Protein AF-A0A2T3KM44-F1 (afdb_monomer)

Secondary structure (DSSP, 8-state):
---HHHHHHHHHHHHHHHHHHHHHHTTHHHHHHHHHTSTT-S--SHHHHHHHHHHHHTT---SSS---SHHHHHHHHHHHHHHHHHHHHHHHHHHHHHHHHHHHHHHHHHHHHHHHHHHHHHHHHHHHHHHHHHHHHHHHHHHHHHTT-EEEE-SHHHHHHHHHSTTGGG-EEEESS-HHHHHHH-HHHHHHHHHHHHHTT---EEETTS--B--

Mean predicted aligned error: 13.22 Å

pLDDT: mean 86.2, std 11.58, range [48.56, 97.81]

Solvent-accessible surface area (backbone atoms only — not comparable to full-atom values): 11755 Å² total; per-residue (Å²): 132,84,58,70,66,61,57,52,56,50,52,52,53,52,50,51,49,52,50,39,48,56,59,40,60,62,51,41,58,60,37,28,58,50,23,52,71,35,97,80,34,68,29,72,46,70,66,48,27,50,51,43,47,51,28,50,75,70,68,68,54,82,71,86,54,60,75,70,40,74,68,39,43,50,53,50,51,53,38,46,49,51,41,52,45,47,51,52,52,54,50,51,56,49,50,50,54,57,50,54,54,51,50,52,55,51,52,54,50,50,57,50,49,54,51,50,52,53,50,50,53,52,51,53,51,53,51,52,52,53,52,51,51,52,54,52,50,53,50,52,54,51,53,57,41,53,73,73,41,77,52,81,35,91,46,73,70,59,45,55,58,45,45,72,34,88,66,27,46,64,34,42,43,39,32,70,50,50,66,64,63,51,54,71,74,37,58,66,57,53,56,52,50,52,51,50,25,56,75,47,47,37,66,38,51,34,37,50,93,56,86,62,50,71,110

Structure (mmCIF, N/CA/C/O backbone):
data_AF-A0A2T3KM44-F1
#
_entry.id   AF-A0A2T3KM44-F1
#
loop_
_atom_site.group_PDB
_atom_site.id
_atom_site.type_symbol
_atom_site.label_atom_id
_atom_site.label_alt_id
_atom_site.label_comp_id
_atom_site.label_asym_id
_atom_site.label_entity_id
_atom_site.label_seq_id
_atom_site.pdbx_PDB_ins_code
_atom_site.Cartn_x
_atom_site.Cartn_y
_atom_site.Cartn_z
_atom_site.occupancy
_atom_site.B_iso_or_equiv
_atom_site.auth_seq_id
_atom_site.auth_comp_id
_atom_site.auth_asym_id
_atom_site.auth_atom_id
_atom_site.pdbx_PDB_model_num
ATOM 1 N N . MET A 1 1 ? -23.292 4.183 -8.415 1.00 59.06 1 MET A N 1
ATOM 2 C CA . MET A 1 1 ? -23.052 5.268 -9.396 1.00 59.06 1 MET A CA 1
ATOM 3 C C . MET A 1 1 ? -21.576 5.680 -9.328 1.00 59.06 1 MET A C 1
ATOM 5 O O . MET A 1 1 ? -21.164 6.309 -8.360 1.00 59.06 1 MET A O 1
ATOM 9 N N . ILE A 1 2 ? -20.729 5.238 -10.267 1.00 58.47 2 ILE A N 1
ATOM 10 C CA . ILE A 1 2 ? -19.299 5.605 -10.277 1.00 58.47 2 ILE A CA 1
ATOM 11 C C . ILE A 1 2 ? -19.207 7.085 -10.665 1.00 58.47 2 ILE A C 1
ATOM 13 O O . ILE A 1 2 ? -19.499 7.450 -11.798 1.00 58.47 2 ILE A O 1
ATOM 17 N N . SER A 1 3 ? -18.848 7.941 -9.704 1.00 75.25 3 SER A N 1
ATOM 18 C CA . SER A 1 3 ? -18.712 9.387 -9.913 1.00 75.25 3 SER A CA 1
ATOM 19 C C . SER A 1 3 ? -17.792 9.675 -11.105 1.00 75.25 3 SER A C 1
ATOM 21 O O . SER A 1 3 ? -16.638 9.238 -11.114 1.00 75.25 3 SER A O 1
ATOM 23 N N . GLY A 1 4 ? -18.277 10.435 -12.094 1.00 82.06 4 GLY A N 1
ATOM 24 C CA . GLY A 1 4 ? -17.540 10.763 -13.324 1.00 82.06 4 GLY A CA 1
ATOM 25 C C . GLY A 1 4 ? -16.165 11.406 -13.088 1.00 82.06 4 GLY A C 1
ATOM 26 O O . GLY A 1 4 ? -15.291 11.335 -13.951 1.00 82.06 4 GLY A O 1
ATOM 27 N N . LYS A 1 5 ? -15.922 11.954 -11.889 1.00 80.31 5 LYS A N 1
ATOM 28 C CA . LYS A 1 5 ? -14.610 12.448 -11.454 1.00 80.31 5 LYS A CA 1
ATOM 29 C C . LYS A 1 5 ? -13.557 11.331 -11.367 1.00 80.31 5 LYS A C 1
ATOM 31 O O . LYS A 1 5 ? -12.440 11.522 -11.836 1.00 80.31 5 LYS A O 1
ATOM 36 N N . LYS A 1 6 ? -13.918 10.136 -10.873 1.00 81.62 6 LYS A N 1
ATOM 37 C CA . LYS A 1 6 ? -12.994 8.985 -10.764 1.00 81.62 6 LYS A CA 1
ATOM 38 C C . LYS A 1 6 ? -12.503 8.508 -12.134 1.00 81.62 6 LYS A C 1
ATOM 40 O O . LYS A 1 6 ? -11.338 8.152 -12.279 1.00 81.62 6 LYS A O 1
ATOM 45 N N . ILE A 1 7 ? -13.373 8.549 -13.146 1.00 87.19 7 ILE A N 1
ATOM 46 C CA . ILE A 1 7 ? -13.037 8.141 -14.518 1.00 87.19 7 ILE A CA 1
ATOM 47 C C . ILE A 1 7 ? -12.049 9.129 -15.155 1.00 87.19 7 ILE A C 1
ATOM 49 O O . ILE A 1 7 ? -11.120 8.704 -15.842 1.00 87.19 7 ILE A O 1
ATOM 53 N N . LYS A 1 8 ? -12.207 10.439 -14.916 1.00 88.38 8 LYS A N 1
ATOM 54 C CA . LYS A 1 8 ? -11.275 11.462 -15.425 1.00 88.38 8 LYS A CA 1
ATOM 55 C C . LYS A 1 8 ? -9.883 11.321 -14.799 1.00 88.38 8 LYS A C 1
ATOM 57 O O . LYS A 1 8 ? -8.901 11.294 -15.538 1.00 88.38 8 LYS A O 1
ATOM 62 N N . ASP A 1 9 ? -9.810 11.137 -13.480 1.00 86.00 9 ASP A N 1
ATOM 63 C CA . ASP A 1 9 ? -8.545 10.923 -12.762 1.00 86.00 9 ASP A CA 1
ATOM 64 C C . ASP A 1 9 ? -7.823 9.655 -13.243 1.00 86.00 9 ASP A C 1
ATOM 66 O O . ASP A 1 9 ? -6.606 9.659 -13.430 1.00 86.00 9 ASP A O 1
ATOM 70 N N . PHE A 1 10 ? -8.569 8.570 -13.477 1.00 88.25 10 PHE A N 1
ATOM 71 C CA . PHE A 1 10 ? -8.013 7.324 -14.003 1.00 88.25 10 PHE A CA 1
ATOM 72 C C . PHE A 1 10 ? -7.452 7.502 -15.421 1.00 88.25 10 PHE A C 1
ATOM 74 O O . PHE A 1 10 ? -6.305 7.135 -15.678 1.00 88.25 10 PHE A O 1
ATOM 81 N N . LYS A 1 11 ? -8.213 8.138 -16.324 1.00 91.19 11 LYS A N 1
ATOM 82 C CA . LYS A 1 11 ? -7.760 8.435 -17.694 1.00 91.19 11 LYS A CA 1
ATOM 83 C C . LYS A 1 11 ? -6.501 9.301 -17.707 1.00 91.19 11 LYS A C 1
ATOM 85 O O . LYS A 1 11 ? -5.621 9.070 -18.528 1.00 91.19 11 LYS A O 1
ATOM 90 N N . PHE A 1 12 ? -6.399 10.280 -16.810 1.00 91.31 12 PHE A N 1
ATOM 91 C CA . PHE A 1 12 ? -5.214 11.130 -16.704 1.00 91.31 12 PHE A CA 1
ATOM 92 C C . PHE A 1 12 ? -3.966 10.336 -16.287 1.00 91.31 12 PHE A C 1
ATOM 94 O O . PHE A 1 12 ? -2.930 10.445 -16.936 1.00 91.31 12 PHE A O 1
ATOM 101 N N . ARG A 1 13 ? -4.071 9.466 -15.273 1.00 90.31 13 ARG A N 1
ATOM 102 C CA . ARG A 1 13 ? -2.955 8.602 -14.837 1.00 90.31 13 ARG A CA 1
ATOM 103 C C . ARG A 1 13 ? -2.504 7.642 -15.930 1.00 90.31 13 ARG A C 1
ATOM 105 O O . ARG A 1 13 ? -1.310 7.498 -16.161 1.00 90.31 13 ARG A O 1
ATOM 112 N N . PHE A 1 14 ? -3.460 7.028 -16.625 1.00 93.44 14 PHE A N 1
ATOM 113 C CA . PHE A 1 14 ? -3.159 6.138 -17.740 1.00 93.44 14 PHE A CA 1
ATOM 114 C C . PHE A 1 14 ? -2.423 6.873 -18.867 1.00 93.44 14 PHE A C 1
ATOM 116 O O . PHE A 1 14 ? -1.448 6.352 -19.395 1.00 93.44 14 PHE A O 1
ATOM 123 N N . LYS A 1 15 ? -2.824 8.115 -19.181 1.00 94.62 15 LYS A N 1
ATOM 124 C CA . LYS A 1 15 ? -2.110 8.958 -20.151 1.00 94.62 15 LYS A CA 1
ATOM 125 C C . LYS A 1 15 ? -0.664 9.225 -19.735 1.00 94.62 15 LYS A C 1
ATOM 127 O O . LYS A 1 15 ? 0.207 9.131 -20.587 1.00 94.62 15 LYS A O 1
ATOM 132 N N . ILE A 1 16 ? -0.401 9.516 -18.457 1.00 94.12 16 ILE A N 1
ATOM 133 C CA . ILE A 1 16 ? 0.973 9.724 -17.962 1.00 94.12 16 ILE A CA 1
ATOM 134 C C . ILE A 1 16 ? 1.813 8.464 -18.176 1.00 94.12 16 ILE A C 1
ATOM 136 O O . ILE A 1 16 ? 2.882 8.548 -18.770 1.00 94.12 16 ILE A O 1
ATOM 140 N N . ILE A 1 17 ? 1.318 7.298 -17.746 1.00 94.88 17 ILE A N 1
ATOM 141 C CA . ILE A 1 17 ? 2.032 6.025 -17.923 1.00 94.88 17 ILE A CA 1
ATOM 142 C C . ILE A 1 17 ? 2.295 5.779 -19.411 1.00 94.88 17 ILE A C 1
ATOM 144 O O . ILE A 1 17 ? 3.425 5.502 -19.796 1.00 94.88 17 ILE A O 1
ATOM 148 N N . PHE A 1 18 ? 1.278 5.940 -20.256 1.00 94.94 18 PHE A N 1
ATOM 149 C CA . PHE A 1 18 ? 1.402 5.750 -21.697 1.00 94.94 18 PHE A CA 1
ATOM 150 C C . PHE A 1 18 ? 2.459 6.672 -22.323 1.00 94.94 18 PHE A C 1
ATOM 152 O O . PHE A 1 18 ? 3.293 6.209 -23.095 1.00 94.94 18 PHE A O 1
ATOM 159 N N . VAL A 1 19 ? 2.484 7.952 -21.942 1.00 96.00 19 VAL A N 1
ATOM 160 C CA . VAL A 1 19 ? 3.504 8.910 -22.394 1.00 96.00 19 VAL A CA 1
ATOM 161 C C . VAL A 1 19 ? 4.897 8.506 -21.908 1.00 96.00 19 VAL A C 1
ATOM 163 O O . VAL A 1 19 ? 5.833 8.526 -22.699 1.00 96.00 19 VAL A O 1
ATOM 166 N N . CYS A 1 20 ? 5.046 8.072 -20.654 1.00 95.56 20 CYS A N 1
ATOM 167 C CA . CYS A 1 20 ? 6.316 7.560 -20.133 1.00 95.56 20 CYS A CA 1
ATOM 168 C C . CYS A 1 20 ? 6.824 6.347 -20.928 1.00 95.56 20 CYS A C 1
ATOM 170 O O . CYS A 1 20 ? 8.006 6.281 -21.264 1.00 95.56 20 CYS A O 1
ATOM 172 N N . TYR A 1 21 ? 5.934 5.414 -21.281 1.00 94.50 21 TYR A N 1
ATOM 173 C CA . TYR A 1 21 ? 6.281 4.288 -22.147 1.00 94.50 21 TYR A CA 1
ATOM 174 C C . TYR A 1 21 ? 6.697 4.764 -23.543 1.00 94.50 21 TYR A C 1
ATOM 176 O O . TYR A 1 21 ? 7.754 4.356 -24.014 1.00 94.50 21 TYR A O 1
ATOM 184 N N . LEU A 1 22 ? 5.954 5.675 -24.177 1.00 95.19 22 LEU A N 1
ATOM 185 C CA . LEU A 1 22 ? 6.334 6.226 -25.485 1.00 95.19 22 LEU A CA 1
ATOM 186 C C . LEU A 1 22 ? 7.701 6.921 -25.461 1.00 95.19 22 LEU A C 1
ATOM 188 O O . LEU A 1 22 ? 8.516 6.687 -26.349 1.00 95.19 22 LEU A O 1
ATOM 192 N N . ILE A 1 23 ? 7.977 7.721 -24.429 1.00 95.94 23 ILE A N 1
ATOM 193 C CA . ILE A 1 23 ? 9.283 8.366 -24.245 1.00 95.94 23 ILE A CA 1
ATOM 194 C C . ILE A 1 23 ? 10.375 7.308 -24.083 1.00 95.94 23 ILE A C 1
ATOM 196 O O . ILE A 1 23 ? 11.432 7.432 -24.690 1.00 95.94 23 ILE A O 1
ATOM 200 N N . SER A 1 24 ? 10.121 6.239 -23.323 1.00 95.31 24 SER A N 1
ATOM 201 C CA . SER A 1 24 ? 11.094 5.155 -23.172 1.00 95.31 24 SER A CA 1
ATOM 202 C C . SER A 1 24 ? 11.422 4.482 -24.511 1.00 95.31 24 SER A C 1
ATOM 204 O O . SER A 1 24 ? 12.582 4.203 -24.772 1.00 95.31 24 SER A O 1
ATOM 206 N N . PHE A 1 25 ? 10.460 4.314 -25.425 1.00 94.69 25 PHE A N 1
ATOM 207 C CA . PHE A 1 25 ? 10.738 3.753 -26.755 1.00 94.69 25 PHE A CA 1
ATOM 208 C C . PHE A 1 25 ? 11.689 4.612 -27.602 1.00 94.69 25 PHE A C 1
ATOM 210 O O . PHE A 1 25 ? 12.379 4.071 -28.464 1.00 94.69 25 PHE A O 1
ATOM 217 N N . ALA A 1 26 ? 11.809 5.916 -27.332 1.00 95.62 26 ALA A N 1
ATOM 218 C CA . ALA A 1 26 ? 12.800 6.756 -28.003 1.00 95.62 26 ALA A CA 1
ATOM 219 C C . ALA A 1 26 ? 14.250 6.347 -27.670 1.00 95.62 26 ALA A C 1
ATOM 221 O O . ALA A 1 26 ? 15.150 6.595 -28.470 1.00 95.62 26 ALA A O 1
ATOM 222 N N . PHE A 1 27 ? 14.482 5.671 -26.537 1.00 95.75 27 PHE A N 1
ATOM 223 C CA . PHE A 1 27 ? 15.806 5.194 -26.122 1.00 95.75 27 PHE A CA 1
ATOM 224 C C . PHE A 1 27 ? 16.276 3.944 -26.881 1.00 95.75 27 PHE A C 1
ATOM 226 O O . PHE A 1 27 ? 17.464 3.632 -26.841 1.00 95.75 27 PHE A O 1
ATOM 233 N N . VAL A 1 28 ? 15.400 3.269 -27.635 1.00 97.44 28 VAL A N 1
ATOM 234 C CA . VAL A 1 28 ? 15.790 2.128 -28.487 1.00 97.44 28 VAL A CA 1
ATOM 235 C C . VAL A 1 28 ? 16.848 2.544 -29.508 1.00 97.44 28 VAL A C 1
ATOM 237 O O . VAL A 1 28 ? 17.812 1.821 -29.732 1.00 97.44 28 VAL A O 1
ATOM 240 N N . ILE A 1 29 ? 16.676 3.722 -30.114 1.00 97.06 29 ILE A N 1
ATOM 241 C CA . ILE A 1 29 ? 17.550 4.228 -31.178 1.00 97.06 29 ILE A CA 1
ATOM 242 C C . ILE A 1 29 ? 18.988 4.448 -30.674 1.00 97.06 29 ILE A C 1
ATOM 244 O O . ILE A 1 29 ? 19.901 3.861 -31.254 1.00 97.06 29 ILE A O 1
ATOM 248 N N . PRO A 1 30 ? 19.246 5.235 -29.608 1.00 97.00 30 PRO A N 1
ATOM 249 C CA . PRO A 1 30 ? 20.607 5.414 -29.109 1.00 97.00 30 PRO A CA 1
ATOM 250 C C . PRO A 1 30 ? 21.212 4.114 -28.566 1.00 97.00 30 PRO A C 1
ATOM 252 O O . PRO A 1 30 ? 22.401 3.890 -28.765 1.00 97.00 30 PRO A O 1
ATOM 255 N N . VAL A 1 31 ? 20.423 3.230 -27.944 1.00 96.75 31 VAL A N 1
ATOM 256 C CA . VAL A 1 31 ? 20.915 1.914 -27.497 1.00 96.75 31 VAL A CA 1
ATOM 257 C C . VAL A 1 31 ? 21.367 1.064 -28.683 1.00 96.75 31 VAL A C 1
ATOM 259 O O . VAL A 1 31 ? 22.455 0.501 -28.636 1.00 96.75 31 VAL A O 1
ATOM 262 N N . TYR A 1 32 ? 20.594 1.033 -29.771 1.00 97.81 32 TYR A N 1
ATOM 263 C CA . TYR A 1 32 ? 20.985 0.351 -31.003 1.00 97.81 32 TYR A CA 1
ATOM 264 C C . TYR A 1 32 ? 22.320 0.875 -31.552 1.00 97.81 32 TYR A C 1
ATOM 266 O O . TYR A 1 32 ? 23.217 0.082 -31.829 1.00 97.81 32 TYR A O 1
ATOM 274 N N . TYR A 1 33 ? 22.491 2.194 -31.679 1.00 97.81 33 TYR A N 1
ATOM 275 C CA . TYR A 1 33 ? 23.734 2.769 -32.212 1.00 97.81 33 TYR A CA 1
ATOM 276 C C . TYR A 1 33 ? 24.951 2.513 -31.315 1.00 97.81 33 TYR A C 1
ATOM 278 O O . TYR A 1 33 ? 26.040 2.241 -31.820 1.00 97.81 33 TYR A O 1
ATOM 286 N N . LEU A 1 34 ? 24.777 2.584 -29.993 1.00 96.88 34 LEU A N 1
ATOM 287 C CA . LEU A 1 34 ? 25.852 2.347 -29.027 1.00 96.88 34 LEU A CA 1
ATOM 288 C C . LEU A 1 34 ? 26.288 0.880 -28.974 1.00 96.88 34 LEU A C 1
ATOM 290 O O . LEU A 1 34 ? 27.474 0.612 -28.790 1.00 96.88 34 LEU A O 1
ATOM 294 N N . GLU A 1 35 ? 25.348 -0.052 -29.123 1.00 96.94 35 GLU A N 1
ATOM 295 C CA . GLU A 1 35 ? 25.643 -1.486 -29.093 1.00 96.94 35 GLU A CA 1
ATOM 296 C C . GLU A 1 35 ? 26.154 -2.005 -30.436 1.00 96.94 35 GLU A C 1
ATOM 298 O O . GLU A 1 35 ? 27.137 -2.735 -30.451 1.00 96.94 35 GLU A O 1
ATOM 303 N N . SER A 1 36 ? 25.581 -1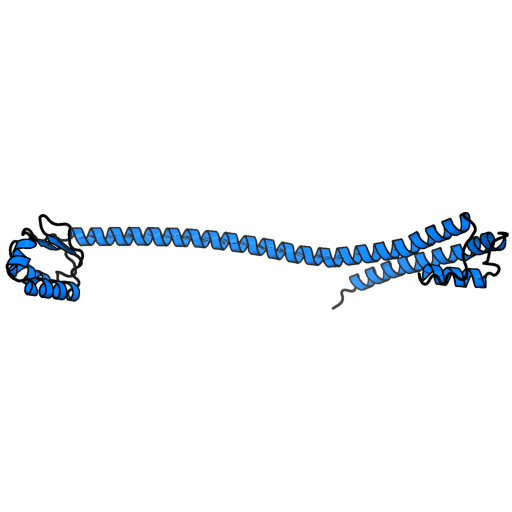.569 -31.562 1.00 95.94 36 SER A N 1
ATOM 304 C CA . SER A 1 36 ? 26.061 -1.969 -32.899 1.00 95.94 36 SER A CA 1
ATOM 305 C C . SER A 1 36 ? 27.472 -1.463 -33.215 1.00 95.94 36 SER A C 1
ATOM 307 O O . SER A 1 36 ? 28.153 -2.032 -34.064 1.00 95.94 36 SER A O 1
ATOM 309 N N . SER A 1 37 ? 27.923 -0.411 -32.525 1.00 94.50 37 SER A N 1
ATOM 310 C CA . SER A 1 37 ? 29.287 0.122 -32.641 1.00 94.50 37 SER A CA 1
ATOM 311 C C . SER A 1 37 ? 30.271 -0.505 -31.643 1.00 94.50 37 SER A C 1
ATOM 313 O O . SER A 1 37 ? 31.460 -0.192 -31.686 1.00 94.50 37 SER A O 1
ATOM 315 N N . SER A 1 38 ? 29.797 -1.344 -30.716 1.00 94.44 38 SER A N 1
ATOM 316 C CA . SER A 1 38 ? 30.633 -1.984 -29.698 1.00 94.44 38 SER A CA 1
ATOM 317 C C . SER A 1 38 ? 31.230 -3.289 -30.239 1.00 94.44 38 SER A C 1
ATOM 319 O O . SER A 1 38 ? 30.483 -4.093 -30.797 1.00 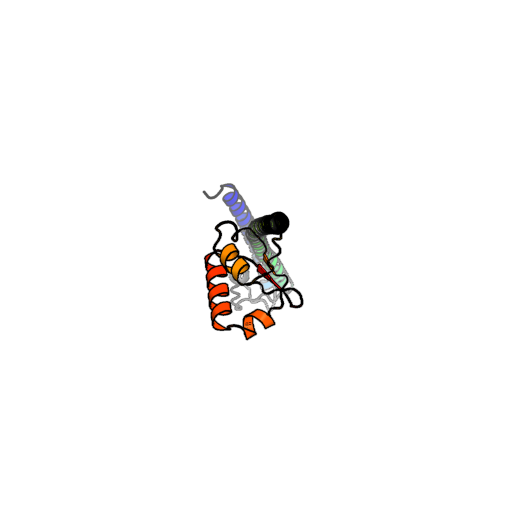94.44 38 SER A O 1
ATOM 321 N N . PRO A 1 39 ? 32.537 -3.559 -30.053 1.00 92.62 39 PRO A N 1
ATOM 322 C CA . PRO A 1 39 ? 33.160 -4.802 -30.523 1.00 92.62 39 PRO A CA 1
ATOM 323 C C . PRO A 1 39 ? 32.572 -6.055 -29.859 1.00 92.62 39 PRO A C 1
ATOM 325 O O . PRO A 1 39 ? 32.547 -7.115 -30.476 1.00 92.62 39 PRO A O 1
ATOM 328 N N . ASP A 1 40 ? 32.050 -5.911 -28.640 1.00 93.56 40 ASP A N 1
ATOM 329 C CA . ASP A 1 40 ? 31.433 -6.990 -27.865 1.00 93.56 40 ASP A CA 1
ATOM 330 C C . ASP A 1 40 ? 29.892 -6.938 -27.908 1.00 93.56 40 ASP A C 1
ATOM 332 O O . ASP A 1 40 ? 29.222 -7.585 -27.105 1.00 93.56 40 ASP A O 1
ATOM 336 N N . GLY A 1 41 ? 29.296 -6.108 -28.771 1.00 90.62 41 GLY A N 1
ATOM 337 C CA . GLY A 1 41 ? 27.849 -5.896 -28.825 1.00 90.62 41 GLY A CA 1
ATOM 338 C C . GLY A 1 41 ? 27.101 -7.050 -29.497 1.00 90.62 41 GLY A C 1
ATOM 339 O O . GLY A 1 41 ? 27.325 -7.349 -30.665 1.00 90.62 41 GLY A O 1
ATOM 340 N N . ASN A 1 42 ? 26.137 -7.650 -28.792 1.00 93.62 42 ASN A N 1
ATOM 341 C CA . ASN A 1 42 ? 25.274 -8.703 -29.357 1.00 93.62 42 ASN A CA 1
ATOM 342 C C . ASN A 1 42 ? 24.000 -8.150 -30.027 1.00 93.62 42 ASN A C 1
ATOM 344 O O . ASN A 1 42 ? 23.234 -8.901 -30.627 1.00 93.62 42 ASN A O 1
ATOM 348 N N . ILE A 1 43 ? 23.755 -6.840 -29.926 1.00 96.69 43 ILE A N 1
ATOM 349 C CA . ILE A 1 43 ? 22.617 -6.151 -30.544 1.00 96.69 43 ILE A CA 1
ATOM 350 C C . ILE A 1 43 ? 23.107 -5.517 -31.847 1.00 96.69 43 ILE A C 1
ATOM 352 O O . ILE A 1 43 ? 23.631 -4.403 -31.854 1.00 96.69 43 ILE A O 1
ATOM 356 N N . THR A 1 44 ? 22.959 -6.252 -32.950 1.00 96.00 44 THR A N 1
ATOM 357 C CA . THR A 1 44 ? 23.529 -5.863 -34.254 1.00 96.00 44 THR A CA 1
ATOM 358 C C . THR A 1 44 ? 22.503 -5.245 -35.193 1.00 96.00 44 THR A C 1
ATOM 360 O O . THR A 1 44 ? 22.851 -4.400 -36.016 1.00 96.00 44 THR A O 1
ATOM 363 N N . THR A 1 45 ? 21.227 -5.615 -35.057 1.00 97.31 45 THR A N 1
ATOM 364 C CA . THR A 1 45 ? 20.139 -5.075 -35.874 1.00 97.31 45 THR A CA 1
ATOM 365 C C . THR A 1 45 ? 19.166 -4.236 -35.049 1.00 97.31 45 THR A C 1
ATOM 367 O O . THR A 1 45 ? 19.032 -4.377 -33.832 1.00 97.31 45 THR A O 1
ATOM 370 N N . TYR A 1 46 ? 18.420 -3.361 -35.725 1.00 97.00 46 TYR A N 1
ATOM 371 C CA . TYR A 1 46 ? 17.354 -2.593 -35.076 1.00 97.00 46 TYR A CA 1
ATOM 372 C C . TYR A 1 46 ? 16.241 -3.499 -34.514 1.00 97.00 46 TYR A C 1
ATOM 374 O O . TYR A 1 46 ? 15.626 -3.180 -33.496 1.00 97.00 46 TYR A O 1
ATOM 382 N N . GLN A 1 47 ? 15.998 -4.649 -35.152 1.00 97.44 47 GLN A N 1
ATOM 383 C CA . GLN A 1 47 ? 15.028 -5.638 -34.681 1.00 97.44 47 GLN A CA 1
ATOM 384 C C . GLN A 1 47 ? 15.475 -6.274 -33.360 1.00 97.44 47 GLN A C 1
ATOM 386 O O . GLN A 1 47 ? 14.658 -6.388 -32.445 1.00 97.44 47 GLN A O 1
ATOM 391 N N . ASP A 1 48 ? 16.766 -6.585 -33.223 1.00 97.12 48 ASP A N 1
ATOM 392 C CA . ASP A 1 48 ? 17.354 -7.071 -31.969 1.00 97.12 48 ASP A CA 1
ATOM 393 C C . ASP A 1 48 ? 17.188 -6.039 -30.855 1.00 97.12 48 ASP A C 1
ATOM 395 O O . ASP A 1 48 ? 16.764 -6.373 -29.750 1.00 97.12 48 ASP A O 1
ATOM 399 N N . ALA A 1 49 ? 17.445 -4.762 -31.158 1.00 97.06 49 ALA A N 1
ATOM 400 C CA . ALA A 1 49 ? 17.300 -3.678 -30.193 1.00 97.06 49 ALA A CA 1
ATOM 401 C C . ALA A 1 49 ? 15.848 -3.525 -29.718 1.00 97.06 49 ALA A C 1
ATOM 403 O O . ALA A 1 49 ? 15.605 -3.368 -28.521 1.00 97.06 49 ALA A O 1
ATOM 404 N N . LEU A 1 50 ? 14.871 -3.618 -30.628 1.00 97.06 50 LEU A N 1
ATOM 405 C CA . LEU A 1 50 ? 13.453 -3.615 -30.269 1.00 97.06 50 LEU A CA 1
ATOM 406 C C . LEU A 1 50 ? 13.078 -4.830 -29.418 1.00 97.06 50 LEU A C 1
ATOM 408 O O . LEU A 1 50 ? 12.415 -4.664 -28.395 1.00 97.06 50 LEU A O 1
ATOM 412 N N . PHE A 1 51 ? 13.501 -6.034 -29.808 1.00 97.25 51 PHE A N 1
ATOM 413 C CA . PHE A 1 51 ? 13.219 -7.259 -29.059 1.00 97.25 51 PHE A CA 1
ATOM 414 C C . PHE A 1 51 ? 13.802 -7.193 -27.643 1.00 97.25 51 PHE A C 1
ATOM 416 O O . PHE A 1 51 ? 13.095 -7.435 -26.660 1.00 97.25 51 PHE A O 1
ATOM 423 N N . PHE A 1 52 ? 15.064 -6.778 -27.534 1.00 96.94 52 PHE A N 1
ATOM 424 C CA . PHE A 1 52 ? 15.742 -6.526 -26.269 1.00 96.94 52 PHE A CA 1
ATOM 425 C C . PHE A 1 52 ? 14.988 -5.498 -25.418 1.00 96.94 52 PHE A C 1
ATOM 427 O O . PHE A 1 52 ? 14.740 -5.727 -24.230 1.00 96.94 52 PHE A O 1
ATOM 434 N N . TRP A 1 53 ? 14.566 -4.384 -26.019 1.00 96.44 53 TRP A N 1
ATOM 435 C CA . TRP A 1 53 ? 13.854 -3.320 -25.319 1.00 96.44 53 TRP A CA 1
ATOM 436 C C . TRP A 1 53 ? 12.490 -3.773 -24.801 1.00 96.44 53 TRP A C 1
ATOM 438 O O . TRP A 1 53 ? 12.159 -3.528 -23.641 1.00 96.44 53 TRP A O 1
ATOM 448 N N . PHE A 1 54 ? 11.714 -4.488 -25.620 1.00 95.38 54 PHE A N 1
ATOM 449 C CA . PHE A 1 54 ? 10.444 -5.081 -25.203 1.00 95.38 54 PHE A CA 1
ATOM 450 C C . PHE A 1 54 ? 10.644 -6.078 -24.063 1.00 95.38 54 PHE A C 1
ATOM 452 O O . PHE A 1 54 ? 9.932 -5.994 -23.061 1.00 95.38 54 PHE A O 1
ATOM 459 N N . GLY A 1 55 ? 11.622 -6.983 -24.167 1.00 95.31 55 GLY A N 1
ATOM 460 C CA . GLY A 1 55 ? 11.948 -7.946 -23.110 1.00 95.31 55 GLY A CA 1
ATOM 461 C C . GLY A 1 55 ? 12.358 -7.269 -21.799 1.00 95.31 55 GLY A C 1
ATOM 462 O O . GLY A 1 55 ? 11.929 -7.685 -20.723 1.00 95.31 55 GLY A O 1
ATOM 463 N N . THR A 1 56 ? 13.121 -6.181 -21.888 1.00 94.81 56 THR A N 1
ATOM 464 C CA . THR A 1 56 ? 13.590 -5.412 -20.727 1.00 94.81 56 THR A CA 1
ATOM 465 C C . THR A 1 56 ? 12.459 -4.611 -20.081 1.00 94.81 56 THR A C 1
ATOM 467 O O . THR A 1 56 ? 12.215 -4.732 -18.879 1.00 94.81 56 THR A O 1
ATOM 470 N N . LEU A 1 57 ? 11.695 -3.841 -20.862 1.00 92.94 57 LEU A N 1
ATOM 471 C CA . LEU A 1 57 ? 10.578 -3.041 -20.349 1.00 92.94 57 LEU A CA 1
ATOM 472 C C . LEU A 1 57 ? 9.453 -3.899 -19.769 1.00 92.94 57 LEU A C 1
ATOM 474 O O . LEU A 1 57 ? 8.853 -3.525 -18.757 1.00 92.94 57 LEU A O 1
ATOM 478 N N . SER A 1 58 ? 9.172 -5.049 -20.382 1.00 92.94 58 SER A N 1
ATOM 479 C CA . SER A 1 58 ? 8.192 -6.020 -19.882 1.00 92.94 58 SER A CA 1
ATOM 480 C C . SER A 1 58 ? 8.681 -6.802 -18.664 1.00 92.94 58 SER A C 1
ATOM 482 O O . SER A 1 58 ? 7.902 -7.569 -18.101 1.00 92.94 58 SER A O 1
ATOM 484 N N . THR A 1 59 ? 9.926 -6.587 -18.213 1.00 94.25 59 THR A N 1
ATOM 485 C CA . THR A 1 59 ? 10.579 -7.332 -17.120 1.00 94.25 59 THR A CA 1
ATOM 486 C C . THR A 1 59 ? 10.658 -8.842 -17.356 1.00 94.25 59 THR A C 1
ATOM 488 O O . THR A 1 59 ? 10.808 -9.594 -16.401 1.00 94.25 59 THR A O 1
ATOM 491 N N . ILE A 1 60 ? 10.562 -9.293 -18.611 1.00 96.25 60 ILE A N 1
ATOM 492 C CA . ILE A 1 60 ? 10.760 -10.704 -18.956 1.00 96.25 60 ILE A CA 1
ATOM 493 C C . ILE A 1 60 ? 12.251 -11.038 -18.916 1.00 96.25 60 ILE A C 1
ATOM 495 O O . ILE A 1 60 ? 12.632 -12.045 -18.334 1.00 96.25 60 ILE A O 1
ATOM 499 N N . GLY A 1 61 ? 13.086 -10.176 -19.510 1.00 93.88 61 GLY A N 1
ATOM 500 C CA . GLY A 1 61 ? 14.543 -10.298 -19.449 1.00 93.88 61 GLY A CA 1
ATOM 501 C C . GLY A 1 61 ? 15.077 -11.632 -19.977 1.00 93.88 61 GLY A C 1
ATOM 502 O O . GLY A 1 61 ? 15.739 -12.352 -19.242 1.00 93.88 61 GLY A O 1
ATOM 503 N N . TYR A 1 62 ? 14.821 -11.954 -21.250 1.00 95.06 62 TYR A N 1
ATOM 504 C CA . TYR A 1 62 ? 15.223 -13.231 -21.864 1.00 95.06 62 TYR A CA 1
ATOM 505 C C . TYR A 1 62 ? 16.725 -13.557 -21.766 1.00 95.06 62 TYR A C 1
ATOM 507 O O . TYR A 1 62 ? 17.096 -14.724 -21.840 1.00 95.06 62 TYR A O 1
ATOM 515 N N . GLY A 1 63 ? 17.589 -12.544 -21.635 1.00 94.00 63 GLY A N 1
ATOM 516 C CA . GLY A 1 63 ? 19.035 -12.715 -21.443 1.00 94.00 63 GLY A CA 1
ATOM 517 C C . GLY A 1 63 ? 19.817 -13.154 -22.686 1.00 94.00 63 GLY A C 1
ATOM 518 O O . GLY A 1 63 ? 21.037 -13.234 -22.632 1.00 94.00 63 GLY A O 1
ATOM 519 N N . ASN A 1 64 ? 19.146 -13.405 -23.812 1.00 95.38 64 ASN A N 1
ATOM 520 C CA . ASN A 1 64 ? 19.779 -13.745 -25.090 1.00 95.38 64 ASN A CA 1
ATOM 521 C C . ASN A 1 64 ? 20.453 -12.541 -25.768 1.00 95.38 64 ASN A C 1
ATOM 523 O O . ASN A 1 64 ? 21.423 -12.707 -26.499 1.00 95.38 64 ASN A O 1
ATOM 527 N N . LEU A 1 65 ? 19.934 -11.338 -25.524 1.00 96.81 65 LEU A N 1
ATOM 528 C CA . LEU A 1 65 ? 20.527 -10.071 -25.933 1.00 96.81 65 LEU A CA 1
ATOM 529 C C . LEU A 1 65 ? 20.830 -9.259 -24.676 1.00 96.81 65 LEU A C 1
ATOM 531 O O . LEU A 1 65 ? 19.978 -9.147 -23.790 1.00 96.81 65 LEU A O 1
ATOM 535 N N . THR A 1 66 ? 22.029 -8.690 -24.604 1.00 95.81 66 THR A N 1
ATOM 536 C CA . THR A 1 66 ? 22.485 -7.879 -23.473 1.00 95.81 66 THR A CA 1
ATOM 537 C C . THR A 1 66 ? 23.197 -6.634 -23.972 1.00 95.81 66 THR A C 1
ATOM 539 O O . THR A 1 66 ? 23.855 -6.657 -25.009 1.00 95.81 66 THR A O 1
ATOM 542 N N . ALA A 1 67 ? 23.046 -5.548 -23.219 1.00 95.19 67 ALA A N 1
ATOM 543 C CA . ALA A 1 67 ? 23.758 -4.306 -23.458 1.00 95.19 67 ALA A CA 1
ATOM 544 C C . ALA A 1 67 ? 25.118 -4.354 -22.754 1.00 95.19 67 ALA A C 1
ATOM 546 O O . ALA A 1 67 ? 25.174 -4.437 -21.521 1.00 95.19 67 ALA A O 1
ATOM 547 N N . ASN A 1 68 ? 26.201 -4.314 -23.525 1.00 95.25 68 ASN A N 1
ATOM 548 C CA . ASN A 1 68 ? 27.563 -4.428 -23.004 1.00 95.25 68 ASN A CA 1
ATOM 549 C C . ASN A 1 68 ? 28.251 -3.059 -22.884 1.00 95.25 68 ASN A C 1
ATOM 551 O O . ASN A 1 68 ? 29.229 -2.920 -22.151 1.00 95.25 68 ASN A O 1
ATOM 555 N N . ASN A 1 69 ? 27.721 -2.025 -23.541 1.00 96.19 69 ASN A N 1
ATOM 556 C CA . ASN A 1 69 ? 28.243 -0.669 -23.449 1.00 96.19 69 ASN A CA 1
ATOM 557 C C . ASN A 1 69 ? 27.799 0.007 -22.126 1.00 96.19 69 ASN A C 1
ATOM 559 O O . ASN A 1 69 ? 26.607 0.060 -21.822 1.00 96.19 69 ASN A O 1
ATOM 563 N N . PRO A 1 70 ? 28.709 0.603 -21.332 1.00 96.12 70 PRO A N 1
ATOM 564 C CA . PRO A 1 70 ? 28.330 1.298 -20.097 1.00 96.12 70 PRO A CA 1
ATOM 565 C C . PRO A 1 70 ? 27.300 2.422 -20.304 1.00 96.12 70 PRO A C 1
ATOM 567 O O . PRO A 1 70 ? 26.444 2.666 -19.452 1.00 96.12 70 PRO A O 1
ATOM 570 N N . VAL A 1 71 ? 27.352 3.106 -21.452 1.00 96.88 71 VAL A N 1
ATOM 571 C CA . VAL A 1 71 ? 26.433 4.206 -21.774 1.00 96.88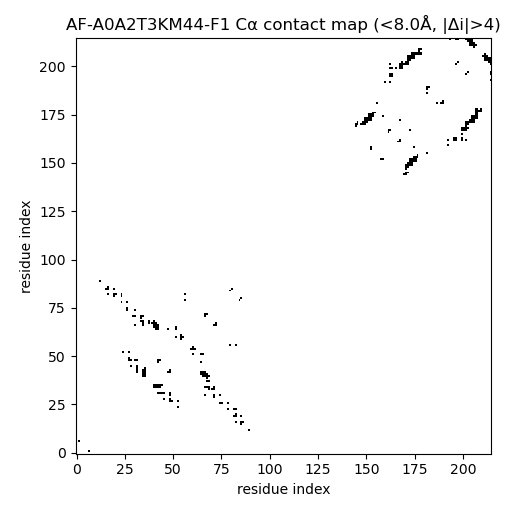 71 VAL A CA 1
ATOM 572 C C . VAL A 1 71 ? 25.034 3.673 -22.077 1.00 96.88 71 VAL A C 1
ATOM 574 O O . VAL A 1 71 ? 24.050 4.237 -21.599 1.00 96.88 71 VAL A O 1
ATOM 577 N N . SER A 1 72 ? 24.915 2.575 -22.824 1.00 96.19 72 SER A N 1
ATOM 578 C CA . SER A 1 72 ? 23.614 1.963 -23.118 1.00 96.19 72 SER A CA 1
ATOM 579 C C . SER A 1 72 ? 22.979 1.383 -21.848 1.00 96.19 72 SER A C 1
ATOM 581 O O . SER A 1 72 ? 21.781 1.568 -21.633 1.00 96.19 72 SER A O 1
ATOM 583 N N . GLN A 1 73 ? 23.774 0.786 -20.953 1.00 96.25 73 GLN A N 1
ATOM 584 C CA . GLN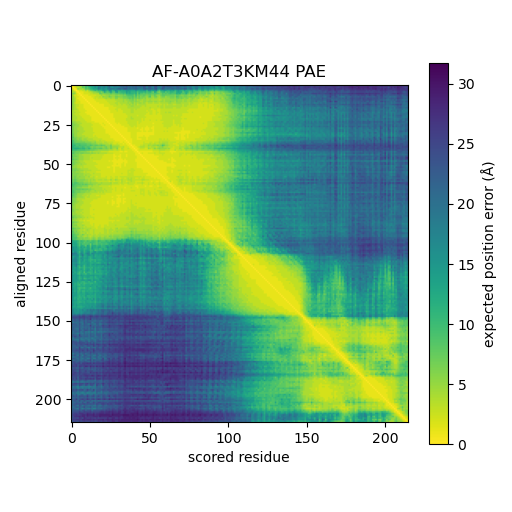 A 1 73 ? 23.325 0.323 -19.637 1.00 96.25 73 GLN A CA 1
ATOM 585 C C . GLN A 1 73 ? 22.727 1.467 -18.813 1.00 96.25 73 GLN A C 1
ATOM 587 O O . GLN A 1 73 ? 21.632 1.325 -18.265 1.00 96.25 73 GLN A O 1
ATOM 592 N N . LEU A 1 74 ? 23.386 2.629 -18.782 1.00 97.81 74 LEU A N 1
ATOM 593 C CA . LEU A 1 74 ? 22.854 3.816 -18.110 1.00 97.81 74 LEU A CA 1
ATOM 594 C C . LEU A 1 74 ? 21.516 4.269 -18.717 1.00 97.81 74 LEU A C 1
ATOM 596 O O . LEU A 1 74 ? 20.573 4.559 -17.979 1.00 97.81 74 LEU A O 1
ATOM 600 N N . LEU A 1 75 ? 21.399 4.291 -20.049 1.00 96.50 75 LEU A N 1
ATOM 601 C CA . LEU A 1 75 ? 20.152 4.644 -20.740 1.00 96.50 75 LEU A CA 1
ATOM 602 C C . LEU A 1 75 ? 19.008 3.682 -20.393 1.00 96.50 75 LEU A C 1
ATOM 604 O O . LEU A 1 75 ? 17.882 4.123 -20.155 1.00 96.50 75 LEU A O 1
ATOM 608 N N . ILE A 1 76 ? 19.298 2.383 -20.312 1.00 95.69 76 ILE A N 1
ATOM 609 C CA . ILE A 1 76 ? 18.331 1.356 -19.911 1.00 95.69 76 ILE A CA 1
ATOM 610 C C . ILE A 1 76 ? 17.873 1.587 -18.469 1.00 95.69 76 ILE A C 1
ATOM 612 O O . ILE A 1 76 ? 16.672 1.560 -18.204 1.00 95.69 76 ILE A O 1
ATOM 616 N N . VAL A 1 77 ? 18.795 1.874 -17.545 1.00 96.44 77 VAL A N 1
ATOM 617 C CA . VAL A 1 77 ? 18.461 2.181 -16.143 1.00 96.44 77 VAL A CA 1
ATOM 618 C C . VAL A 1 77 ? 17.565 3.416 -16.052 1.00 96.44 77 VAL A C 1
ATOM 620 O O . VAL A 1 77 ? 16.554 3.386 -15.349 1.00 96.44 77 VAL A O 1
ATOM 623 N N . ILE A 1 78 ? 17.873 4.483 -16.794 1.00 96.25 78 ILE A N 1
ATOM 624 C CA . ILE A 1 78 ? 17.052 5.702 -16.832 1.00 96.25 78 ILE A CA 1
ATOM 625 C C . ILE A 1 78 ? 15.644 5.392 -17.352 1.00 96.25 78 ILE A C 1
ATOM 627 O O . ILE A 1 78 ? 14.653 5.782 -16.730 1.00 96.25 78 ILE A O 1
ATOM 631 N N . ALA A 1 79 ? 15.529 4.659 -18.459 1.00 94.75 79 ALA A N 1
ATOM 632 C CA . ALA A 1 79 ? 14.237 4.279 -19.020 1.00 94.75 79 ALA A CA 1
ATOM 633 C C . ALA A 1 79 ? 13.435 3.360 -18.085 1.00 94.75 79 ALA A C 1
ATOM 635 O O . ALA A 1 79 ? 12.210 3.492 -17.968 1.00 94.75 79 ALA A O 1
ATOM 636 N N . PHE A 1 80 ? 14.114 2.458 -17.377 1.00 94.94 80 PHE A N 1
ATOM 637 C CA . PHE A 1 80 ? 13.501 1.588 -16.383 1.00 94.94 80 PHE A CA 1
ATOM 638 C C . PHE A 1 80 ? 12.969 2.386 -15.190 1.00 94.94 80 PHE A C 1
ATOM 640 O O . PHE A 1 80 ? 11.813 2.212 -14.803 1.00 94.94 80 PHE A O 1
ATOM 647 N N . LEU A 1 81 ? 13.760 3.317 -14.649 1.00 95.62 81 LEU A N 1
ATOM 648 C CA . LEU A 1 81 ? 13.331 4.213 -13.573 1.00 95.62 81 LEU A CA 1
ATOM 649 C C . LEU A 1 81 ? 12.155 5.092 -14.000 1.00 95.62 81 LEU A C 1
ATOM 651 O O . LEU A 1 81 ? 11.220 5.277 -13.227 1.00 95.62 81 LEU A O 1
ATOM 655 N N . LEU A 1 82 ? 12.158 5.593 -15.234 1.00 94.81 82 LEU A N 1
ATOM 656 C CA . LEU A 1 82 ? 11.084 6.434 -15.754 1.00 94.81 82 LEU A CA 1
ATOM 657 C C . LEU A 1 82 ? 9.766 5.657 -15.876 1.00 94.81 82 LEU A C 1
ATOM 659 O O . LEU A 1 82 ? 8.719 6.117 -15.414 1.00 94.81 82 LEU A O 1
ATOM 663 N N . THR A 1 83 ? 9.805 4.462 -16.467 1.00 93.88 83 THR A N 1
ATOM 664 C CA . THR A 1 83 ? 8.604 3.639 -16.673 1.00 93.88 83 THR A CA 1
ATOM 665 C C . THR A 1 83 ? 8.103 3.033 -15.365 1.00 93.88 83 THR A C 1
ATOM 667 O O . THR A 1 83 ? 6.936 3.207 -15.005 1.00 93.88 83 THR A O 1
ATOM 670 N N . ARG A 1 84 ? 8.975 2.374 -14.597 1.00 94.12 84 ARG A N 1
ATOM 671 C CA . ARG A 1 84 ? 8.600 1.726 -13.334 1.00 94.12 84 ARG A CA 1
ATOM 672 C C . ARG A 1 84 ? 8.334 2.728 -12.229 1.00 94.12 84 ARG A C 1
ATOM 674 O O . ARG A 1 84 ? 7.363 2.549 -11.501 1.00 94.12 84 ARG A O 1
ATOM 681 N N . GLY A 1 85 ? 9.101 3.811 -12.151 1.00 94.06 85 GLY A N 1
ATOM 682 C CA . GLY A 1 85 ? 8.838 4.911 -11.226 1.00 94.06 85 GLY A CA 1
ATOM 683 C C . GLY A 1 85 ? 7.447 5.504 -11.438 1.00 94.06 85 GLY A C 1
ATOM 684 O O . GLY A 1 85 ? 6.693 5.637 -10.477 1.00 94.06 85 GLY A O 1
ATOM 685 N N . ALA A 1 86 ? 7.042 5.757 -12.688 1.00 92.94 86 ALA A N 1
ATOM 686 C CA . ALA A 1 86 ? 5.688 6.230 -12.985 1.00 92.94 86 ALA A CA 1
ATOM 687 C C . ALA A 1 86 ? 4.608 5.237 -12.514 1.00 92.94 86 ALA A C 1
ATOM 689 O O . ALA A 1 86 ? 3.625 5.638 -11.885 1.00 92.94 86 ALA A O 1
ATOM 690 N N . VAL A 1 87 ? 4.800 3.934 -12.748 1.00 94.00 87 VAL A N 1
ATOM 691 C CA . VAL A 1 87 ? 3.874 2.893 -12.273 1.00 94.00 87 VAL A CA 1
ATOM 692 C C . VAL A 1 87 ? 3.801 2.878 -10.743 1.00 94.00 87 VAL A C 1
ATOM 694 O O . VAL A 1 87 ? 2.705 2.994 -10.192 1.00 94.00 87 VAL A O 1
ATOM 697 N N . PHE A 1 88 ? 4.936 2.832 -10.042 1.00 94.31 88 PHE A N 1
ATOM 698 C CA . PHE A 1 88 ? 4.974 2.838 -8.577 1.00 94.31 88 PHE A CA 1
ATOM 699 C C . PHE A 1 88 ? 4.322 4.083 -7.980 1.00 94.31 88 PHE A C 1
ATOM 701 O O . PHE A 1 88 ? 3.535 3.962 -7.043 1.00 94.31 88 PHE A O 1
ATOM 708 N N . VAL A 1 89 ? 4.566 5.265 -8.547 1.00 93.88 89 VAL A N 1
ATOM 709 C CA . VAL A 1 89 ? 3.928 6.510 -8.101 1.00 93.88 89 VAL A CA 1
ATOM 710 C C . VAL A 1 89 ? 2.410 6.433 -8.277 1.00 93.88 89 VAL A C 1
ATOM 712 O O . VAL A 1 89 ? 1.660 6.761 -7.355 1.00 93.88 89 VAL A O 1
ATOM 715 N N . THR A 1 90 ? 1.915 5.959 -9.425 1.00 91.81 90 THR A N 1
ATOM 716 C CA . THR A 1 90 ? 0.461 5.862 -9.650 1.00 91.81 90 THR A CA 1
ATOM 717 C C . THR A 1 90 ? -0.224 4.858 -8.726 1.00 91.81 90 THR A C 1
ATOM 719 O O . THR A 1 90 ? -1.317 5.156 -8.226 1.00 91.81 90 THR A O 1
ATOM 722 N N . ILE A 1 91 ? 0.421 3.718 -8.459 1.00 92.25 91 ILE A N 1
ATOM 723 C CA . ILE A 1 91 ? -0.044 2.718 -7.493 1.00 92.25 91 ILE A CA 1
ATOM 724 C C . ILE A 1 91 ? -0.004 3.309 -6.085 1.00 92.25 91 ILE A C 1
ATOM 726 O O . ILE A 1 91 ? -1.018 3.274 -5.398 1.00 92.25 91 ILE A O 1
ATOM 730 N N . GLY A 1 92 ? 1.100 3.937 -5.680 1.00 91.81 92 GLY A N 1
ATOM 731 C CA . GLY A 1 92 ? 1.255 4.560 -4.364 1.00 91.81 92 GLY A CA 1
ATOM 732 C C . GLY A 1 92 ? 0.168 5.594 -4.075 1.00 91.81 92 GLY A C 1
ATOM 733 O O . GLY A 1 92 ? -0.469 5.550 -3.025 1.00 91.81 92 GLY A O 1
ATOM 734 N N . ILE A 1 93 ? -0.147 6.464 -5.041 1.00 89.06 93 ILE A N 1
ATOM 735 C CA . ILE A 1 93 ? -1.240 7.438 -4.904 1.00 89.06 93 ILE A CA 1
ATOM 736 C C . ILE A 1 93 ? -2.608 6.737 -4.837 1.00 89.06 93 ILE A C 1
ATOM 738 O O . ILE A 1 93 ? -3.508 7.204 -4.135 1.00 89.06 93 ILE A O 1
ATOM 742 N N . ALA A 1 94 ? -2.821 5.654 -5.591 1.00 87.88 94 ALA A N 1
ATOM 743 C CA . ALA A 1 94 ? -4.062 4.881 -5.517 1.00 87.88 94 ALA A CA 1
ATOM 744 C C . ALA A 1 94 ? -4.226 4.224 -4.138 1.00 87.88 94 ALA A C 1
ATOM 746 O O . ALA A 1 94 ? -5.269 4.403 -3.509 1.00 87.88 94 ALA A O 1
ATOM 747 N N . THR A 1 95 ? -3.182 3.562 -3.644 1.00 88.44 95 THR A N 1
ATOM 748 C CA . THR A 1 95 ? -3.138 2.922 -2.327 1.00 88.44 95 THR A CA 1
ATOM 749 C C . THR A 1 95 ? -3.340 3.939 -1.213 1.00 88.44 95 THR A C 1
ATOM 751 O O . THR A 1 95 ? -4.216 3.740 -0.378 1.00 88.44 95 THR A O 1
ATOM 754 N N . TYR A 1 96 ? -2.636 5.076 -1.246 1.00 88.50 96 TYR A N 1
ATOM 755 C CA . TYR A 1 96 ? -2.801 6.148 -0.262 1.00 88.50 96 TYR A CA 1
ATOM 756 C C . TYR A 1 96 ? -4.241 6.670 -0.214 1.00 88.50 96 TYR A C 1
ATOM 758 O O . TYR A 1 96 ? -4.799 6.841 0.865 1.00 88.50 96 TYR A O 1
ATOM 766 N N . LYS A 1 97 ? -4.891 6.872 -1.369 1.00 84.56 97 LYS A N 1
ATOM 767 C CA . LYS A 1 97 ? -6.298 7.307 -1.403 1.00 84.56 97 LYS A CA 1
ATOM 768 C C . LYS A 1 97 ? -7.257 6.241 -0.869 1.00 84.56 97 LYS A C 1
ATOM 770 O O . LYS A 1 97 ? -8.221 6.586 -0.193 1.00 84.56 97 LYS A O 1
ATOM 775 N N . VAL A 1 98 ? -7.032 4.966 -1.187 1.00 84.06 98 VAL A N 1
ATOM 776 C CA . VAL A 1 98 ? -7.899 3.869 -0.729 1.00 84.06 98 VAL A CA 1
ATOM 777 C C . VAL A 1 98 ? -7.731 3.633 0.771 1.00 84.06 98 VAL A C 1
ATOM 779 O O . VAL A 1 98 ? -8.729 3.564 1.484 1.00 84.06 98 VAL A O 1
ATOM 782 N N . MET A 1 99 ? -6.493 3.555 1.261 1.00 78.25 99 MET A N 1
ATOM 783 C CA . MET A 1 99 ? -6.202 3.350 2.681 1.00 78.25 99 MET A CA 1
ATOM 784 C C . MET A 1 99 ? -6.543 4.589 3.505 1.00 78.25 99 MET A C 1
ATOM 786 O O . MET A 1 99 ? -7.246 4.462 4.495 1.00 78.25 99 MET A O 1
ATOM 790 N N . GLY A 1 100 ? -6.163 5.789 3.063 1.00 76.69 100 GLY A N 1
ATOM 791 C CA . GLY A 1 100 ? -6.445 7.031 3.787 1.00 76.69 100 GLY A CA 1
ATOM 792 C C . GLY A 1 100 ? -7.939 7.309 3.963 1.00 76.69 100 GLY A C 1
ATOM 793 O O . GLY A 1 100 ? -8.347 7.830 4.998 1.00 76.69 100 GLY A O 1
ATOM 794 N N . ASN A 1 101 ? -8.778 6.911 3.002 1.00 75.12 101 ASN A N 1
ATOM 795 C CA . ASN A 1 101 ? -10.230 6.998 3.169 1.00 75.12 101 ASN A CA 1
ATOM 796 C C . ASN A 1 101 ? -10.758 5.989 4.200 1.00 75.12 101 ASN A C 1
ATOM 798 O O . ASN A 1 101 ? -11.626 6.347 4.987 1.00 75.12 101 ASN A O 1
ATOM 802 N N . ARG A 1 102 ? -10.207 4.768 4.242 1.00 69.31 102 ARG A N 1
ATOM 803 C CA . ARG A 1 102 ? -10.569 3.767 5.261 1.00 69.31 102 ARG A CA 1
ATOM 804 C C . ARG A 1 102 ? -10.119 4.185 6.658 1.00 69.31 102 ARG A C 1
ATOM 806 O O . ARG A 1 102 ? -10.874 4.027 7.605 1.00 69.31 102 ARG A O 1
ATOM 813 N N . THR A 1 103 ? -8.927 4.767 6.778 1.00 66.25 103 THR A N 1
ATOM 814 C CA . THR A 1 103 ? -8.387 5.238 8.059 1.00 66.25 103 THR A CA 1
ATOM 815 C C . THR A 1 103 ? -9.204 6.396 8.628 1.00 66.25 103 THR A C 1
ATOM 817 O O . THR A 1 103 ? -9.410 6.460 9.831 1.00 66.25 103 THR A O 1
ATOM 820 N N . LYS A 1 104 ? -9.739 7.289 7.781 1.00 66.31 104 LYS A N 1
ATOM 821 C CA . LYS A 1 104 ? -10.654 8.350 8.238 1.00 66.31 104 LYS A CA 1
ATOM 822 C C . LYS A 1 104 ? -11.976 7.802 8.773 1.00 66.31 104 LYS A C 1
ATOM 824 O O . LYS A 1 104 ? -12.477 8.319 9.765 1.00 66.31 104 LYS A O 1
ATOM 829 N N . GLU A 1 105 ? -12.529 6.772 8.137 1.00 72.06 105 GLU A N 1
ATOM 830 C CA . GLU A 1 105 ? -13.744 6.115 8.632 1.00 72.06 105 GLU A CA 1
ATOM 831 C C . GLU A 1 105 ? -13.484 5.357 9.939 1.00 72.06 105 GLU A C 1
ATOM 833 O O . GLU A 1 105 ? -14.299 5.444 10.854 1.00 72.06 105 GLU A O 1
ATOM 838 N N . SER A 1 106 ? -12.338 4.678 10.068 1.00 67.12 106 SER A N 1
ATOM 839 C CA . SER A 1 106 ? -11.991 3.963 11.301 1.00 67.12 106 SER A CA 1
ATOM 840 C C . SER A 1 106 ? -11.706 4.908 12.469 1.00 67.12 106 SER A C 1
ATOM 842 O O . SER A 1 106 ? -12.246 4.688 13.546 1.00 67.12 106 SER A O 1
ATOM 844 N N . LEU A 1 107 ? -10.947 5.991 12.250 1.00 72.19 107 LEU A N 1
ATOM 845 C CA . LEU A 1 107 ? -10.713 7.031 13.264 1.00 72.19 107 LEU A CA 1
ATOM 846 C C . LEU A 1 107 ? -12.029 7.672 13.712 1.00 72.19 107 LEU A C 1
ATOM 848 O O . LEU A 1 107 ? -12.281 7.805 14.901 1.00 72.19 107 LEU A O 1
ATOM 852 N N . SER A 1 108 ? -12.921 7.982 12.766 1.00 83.44 108 SER A N 1
ATOM 853 C CA . SER A 1 108 ? -14.232 8.540 13.105 1.00 83.44 108 SER A CA 1
ATOM 854 C C . SER A 1 108 ? -15.105 7.571 13.909 1.00 83.44 108 SER A C 1
ATOM 856 O O . SER A 1 108 ? -15.910 8.025 14.719 1.00 83.44 108 SER A O 1
ATOM 858 N N . ALA A 1 109 ? -14.994 6.258 13.695 1.00 84.12 109 ALA A N 1
ATOM 859 C CA . ALA A 1 109 ? -15.719 5.268 14.489 1.00 84.12 109 ALA A CA 1
ATOM 860 C C . ALA A 1 109 ? -15.142 5.138 15.908 1.00 84.12 109 ALA A C 1
ATOM 862 O O . ALA A 1 109 ? -15.906 5.048 16.868 1.00 84.12 109 ALA A O 1
ATOM 863 N N . GLU A 1 110 ? -13.817 5.180 16.039 1.00 85.25 110 GLU A N 1
ATOM 864 C CA . GLU A 1 110 ? -13.110 5.108 17.320 1.00 85.25 110 GLU A CA 1
ATOM 865 C C . GLU A 1 110 ? -13.394 6.339 18.193 1.00 85.25 110 GLU A C 1
ATOM 867 O O . GLU A 1 110 ? -13.788 6.187 19.348 1.00 85.25 110 GLU A O 1
ATOM 872 N N . ASP A 1 111 ? -13.361 7.544 17.616 1.00 86.62 111 ASP A N 1
ATOM 873 C CA . ASP A 1 111 ? -13.743 8.786 18.304 1.00 86.62 111 ASP A CA 1
ATOM 874 C C . ASP A 1 111 ? -15.193 8.736 18.815 1.00 86.62 111 ASP A C 1
ATOM 876 O O . ASP A 1 111 ? -15.505 9.191 19.919 1.00 86.62 111 ASP A O 1
ATOM 880 N N . ARG A 1 112 ? -16.102 8.138 18.030 1.00 86.25 112 ARG A N 1
ATOM 881 C CA . ARG A 1 112 ? -17.500 7.946 18.443 1.00 86.25 112 ARG A CA 1
ATOM 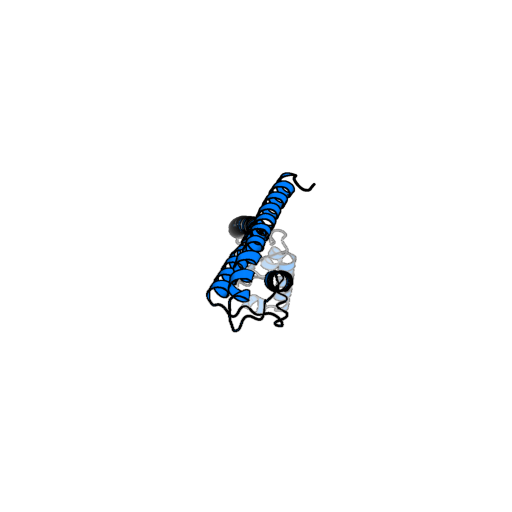882 C C . ARG A 1 112 ? -17.631 6.914 19.559 1.00 86.25 112 ARG A C 1
ATOM 884 O O . ARG A 1 112 ? -18.445 7.123 20.455 1.00 86.25 112 ARG A O 1
ATOM 891 N N . MET A 1 113 ? -16.846 5.835 19.539 1.00 92.94 113 MET A N 1
ATOM 892 C CA . MET A 1 113 ? -16.818 4.866 20.641 1.00 92.94 113 MET A CA 1
ATOM 893 C C . MET A 1 113 ? -16.288 5.493 21.928 1.00 92.94 113 MET A C 1
ATOM 895 O O . MET A 1 113 ? -16.895 5.288 22.976 1.00 92.94 113 MET A O 1
ATOM 899 N N . LEU A 1 114 ? -15.229 6.302 21.854 1.00 91.94 114 LEU A N 1
ATOM 900 C CA . LEU A 1 114 ? -14.698 7.029 23.010 1.00 91.94 114 LEU A CA 1
ATOM 901 C C . LEU A 1 114 ? -15.732 7.999 23.595 1.00 91.94 114 LEU A C 1
ATOM 903 O O . LEU A 1 114 ? -15.875 8.092 24.815 1.00 91.94 114 LEU A O 1
ATOM 907 N N . GLY A 1 115 ? -16.498 8.678 22.736 1.00 93.19 115 GLY A N 1
ATOM 908 C CA . GLY A 1 115 ? -17.631 9.503 23.160 1.00 93.19 115 GLY A CA 1
ATOM 909 C C . GLY A 1 115 ? -18.674 8.703 23.946 1.00 93.19 115 GLY A C 1
ATOM 910 O O . GLY A 1 115 ? -19.030 9.081 25.061 1.00 93.19 115 GLY A O 1
ATOM 911 N N . ILE A 1 116 ? -19.100 7.556 23.408 1.00 94.75 116 ILE A N 1
ATOM 912 C CA . ILE A 1 116 ? -20.079 6.669 24.060 1.00 94.75 116 ILE A CA 1
ATOM 913 C C . ILE A 1 116 ? -19.532 6.101 25.376 1.00 94.75 116 ILE A C 1
ATOM 915 O O . ILE A 1 116 ? -20.265 6.003 26.359 1.00 94.75 116 ILE A O 1
ATOM 919 N N . GLU A 1 117 ? -18.250 5.739 25.436 1.00 96.00 117 GLU A N 1
ATOM 920 C CA . GLU A 1 117 ? -17.632 5.220 26.659 1.00 96.00 117 GLU A CA 1
ATOM 921 C C . GLU A 1 117 ? -17.629 6.272 27.778 1.00 96.00 117 GLU A C 1
ATOM 923 O O . GLU A 1 117 ? -17.920 5.952 28.934 1.00 96.00 117 GLU A O 1
ATOM 928 N N . ASN A 1 118 ? -17.361 7.535 27.441 1.00 94.56 118 ASN A N 1
ATOM 929 C CA . ASN A 1 118 ? -17.444 8.638 28.397 1.00 94.56 118 ASN A CA 1
ATOM 930 C C . ASN A 1 118 ? -18.881 8.884 28.875 1.00 94.56 118 ASN A C 1
ATOM 932 O O . ASN A 1 118 ? -19.096 9.072 30.073 1.00 94.56 118 ASN A O 1
ATOM 936 N N . GLU A 1 119 ? -19.873 8.820 27.985 1.00 95.69 119 GLU A N 1
ATOM 937 C CA . GLU A 1 119 ? -21.285 8.915 28.378 1.00 95.69 119 GLU A CA 1
ATOM 938 C C . GLU A 1 119 ? -21.702 7.758 29.299 1.00 95.69 119 GLU A C 1
ATOM 940 O O . GLU A 1 119 ? -22.345 7.983 30.325 1.00 95.69 119 GLU A O 1
ATOM 945 N N . LEU A 1 120 ? -21.269 6.525 29.011 1.00 96.38 120 LEU A N 1
ATOM 946 C CA . LEU A 1 120 ? -21.526 5.361 29.866 1.00 96.38 120 LEU A CA 1
ATOM 947 C C . LEU A 1 120 ? -20.871 5.490 31.245 1.00 96.38 120 LEU A C 1
ATOM 949 O O . LEU A 1 120 ? -21.487 5.129 32.252 1.00 96.38 120 LEU A O 1
ATOM 953 N N . LYS A 1 121 ? -19.646 6.025 31.322 1.00 95.81 121 LYS A N 1
ATOM 954 C CA . LYS A 1 121 ? -18.978 6.312 32.603 1.00 95.81 121 LYS A CA 1
ATOM 955 C C . LYS A 1 121 ? -19.757 7.345 33.419 1.00 95.81 121 LYS A C 1
ATOM 957 O O . LYS A 1 121 ? -19.946 7.129 34.616 1.00 95.81 121 LYS A O 1
ATOM 962 N N . ASN A 1 122 ? -20.276 8.388 32.772 1.00 96.75 122 ASN A N 1
ATOM 963 C CA . ASN A 1 122 ? -21.120 9.393 33.421 1.00 96.75 122 ASN A CA 1
ATOM 964 C C . ASN A 1 122 ? -22.457 8.809 33.904 1.00 96.75 122 ASN A C 1
ATOM 966 O O . ASN A 1 122 ? -22.882 9.083 35.024 1.00 96.75 122 ASN A O 1
ATOM 970 N N . PHE A 1 123 ? -23.122 7.956 33.120 1.00 96.75 123 PHE A N 1
ATOM 971 C CA . PHE A 1 123 ? -24.345 7.297 33.595 1.00 96.75 123 PHE A CA 1
ATOM 972 C C . PHE A 1 123 ? -24.075 6.373 34.778 1.00 96.75 123 PHE A C 1
ATOM 974 O O . PHE A 1 123 ? -24.851 6.336 35.733 1.00 96.75 123 PHE A O 1
ATOM 981 N N . ARG A 1 124 ? -22.947 5.658 34.758 1.00 97.06 124 ARG A N 1
ATOM 982 C CA . ARG A 1 124 ? -22.558 4.783 35.861 1.00 97.06 124 ARG A CA 1
ATOM 983 C C . ARG A 1 124 ? -22.327 5.562 37.158 1.00 97.06 124 ARG A C 1
ATOM 985 O O . ARG A 1 124 ? -22.731 5.070 38.210 1.00 97.06 124 ARG A O 1
ATOM 992 N N . SER A 1 125 ? -21.718 6.750 37.107 1.00 96.88 125 SER A N 1
ATOM 993 C CA . SER A 1 125 ? -21.557 7.585 38.305 1.00 96.88 125 SER A CA 1
ATOM 994 C C . SER A 1 125 ? -22.902 8.068 38.845 1.00 96.88 125 SER A C 1
ATOM 996 O O . SER A 1 125 ? -23.161 7.904 40.032 1.00 96.88 125 SER A O 1
ATOM 998 N N . VAL A 1 126 ? -23.804 8.537 37.975 1.00 97.62 126 VAL A N 1
ATOM 999 C CA . VAL A 1 126 ? -25.151 8.989 38.377 1.00 97.62 126 VAL A CA 1
ATOM 1000 C C . VAL A 1 126 ? -25.960 7.870 39.042 1.00 97.62 126 VAL A C 1
ATOM 1002 O O . VAL A 1 126 ? -26.629 8.101 40.048 1.00 97.62 126 VAL A O 1
ATOM 1005 N N . ILE A 1 127 ? -25.886 6.639 38.526 1.00 97.62 127 ILE A N 1
ATOM 1006 C CA . ILE A 1 127 ? -26.575 5.488 39.132 1.00 97.62 127 ILE A CA 1
ATOM 1007 C C . ILE A 1 127 ? -26.010 5.181 40.524 1.00 97.62 127 ILE A C 1
ATOM 1009 O O . ILE A 1 127 ? -26.784 4.913 41.444 1.00 97.62 127 ILE A O 1
ATOM 1013 N N . MET A 1 128 ? -24.684 5.232 40.695 1.00 96.94 128 MET A N 1
ATOM 1014 C CA . MET A 1 128 ? -24.054 5.000 42.000 1.00 96.94 128 MET A CA 1
ATOM 1015 C C . MET A 1 128 ? -24.466 6.058 43.030 1.00 96.94 128 MET A C 1
ATOM 1017 O O . MET A 1 128 ? -24.769 5.701 44.170 1.00 96.94 128 MET A O 1
ATOM 1021 N N . ASP A 1 129 ? -24.543 7.327 42.629 1.00 97.25 129 ASP A N 1
ATOM 1022 C CA . ASP A 1 129 ? -24.998 8.410 43.505 1.00 97.25 129 ASP A CA 1
ATOM 1023 C C . ASP A 1 129 ? -26.473 8.229 43.894 1.00 97.25 129 ASP A C 1
ATOM 1025 O O . ASP A 1 129 ? -26.820 8.287 45.074 1.00 97.25 129 ASP A O 1
ATOM 1029 N N . CYS A 1 130 ? -27.333 7.875 42.935 1.00 96.44 130 CYS A N 1
ATOM 1030 C CA . CYS A 1 130 ? -28.749 7.617 43.200 1.00 96.44 130 CYS A CA 1
ATOM 1031 C C . CYS A 1 130 ? -28.963 6.415 44.143 1.00 96.44 130 CYS A C 1
ATOM 1033 O O . CYS A 1 130 ? -29.768 6.482 45.074 1.00 96.44 130 CYS A O 1
ATOM 1035 N N . GLN A 1 131 ? -28.209 5.324 43.963 1.00 96.94 131 GLN A N 1
ATOM 1036 C CA . GLN A 1 131 ? -28.253 4.169 44.868 1.00 96.94 131 GLN A CA 1
ATOM 1037 C C . GLN A 1 131 ? -27.772 4.519 46.278 1.00 96.94 131 GLN A C 1
ATOM 1039 O O . GLN A 1 131 ? -28.344 4.057 47.270 1.00 96.94 131 GLN A O 1
ATOM 1044 N N . ARG A 1 132 ? -26.719 5.333 46.381 1.00 97.69 132 ARG A N 1
ATOM 1045 C CA . ARG A 1 132 ? -26.208 5.820 47.661 1.00 97.69 132 ARG A CA 1
ATOM 1046 C C . ARG A 1 132 ? -27.267 6.645 48.391 1.00 97.69 132 ARG A C 1
ATOM 1048 O O . ARG A 1 132 ? -27.507 6.381 49.570 1.00 97.69 132 ARG A O 1
ATOM 1055 N N . ASP A 1 133 ? -27.925 7.572 47.707 1.00 97.00 133 ASP A N 1
ATOM 1056 C CA . ASP A 1 133 ? -28.974 8.408 48.297 1.00 97.00 133 ASP A CA 1
ATOM 1057 C C . ASP A 1 133 ? -30.183 7.578 48.740 1.00 97.00 133 ASP A C 1
ATOM 1059 O O . ASP A 1 133 ? -30.648 7.720 49.874 1.00 97.00 133 ASP A O 1
ATOM 1063 N N . HIS A 1 134 ? -30.620 6.622 47.917 1.00 96.56 134 HIS A N 1
ATOM 1064 C CA . HIS A 1 134 ? -31.707 5.709 48.269 1.00 96.56 134 HIS A CA 1
ATOM 1065 C C . HIS A 1 134 ? -31.408 4.899 49.543 1.00 96.56 134 HIS A C 1
ATOM 1067 O O . HIS A 1 134 ? -32.255 4.771 50.429 1.00 96.56 134 HIS A O 1
ATOM 1073 N N . ASN A 1 135 ? -30.178 4.397 49.690 1.00 96.19 135 ASN A N 1
ATOM 1074 C CA . ASN A 1 135 ? -29.761 3.669 50.890 1.00 96.19 135 ASN A CA 1
ATOM 1075 C C . ASN A 1 135 ? -29.734 4.560 52.142 1.00 96.19 135 ASN A C 1
ATOM 1077 O O . ASN A 1 135 ? -30.101 4.113 53.234 1.00 96.19 135 ASN A O 1
ATOM 1081 N N . VAL A 1 136 ? -29.336 5.828 52.000 1.00 96.62 136 VAL A N 1
ATOM 1082 C CA . VAL A 1 136 ? -29.382 6.809 53.094 1.00 96.62 136 VAL A CA 1
ATOM 1083 C C . VAL A 1 136 ? -30.827 7.092 53.505 1.00 96.62 136 VAL A C 1
ATOM 1085 O O . VAL A 1 136 ? -31.124 7.122 54.703 1.00 96.62 136 VAL A O 1
ATOM 1088 N N . GLU A 1 137 ? -31.741 7.259 52.549 1.00 95.81 137 GLU A N 1
ATOM 1089 C CA . GLU A 1 137 ? -33.165 7.452 52.839 1.00 95.81 137 GLU A CA 1
ATOM 1090 C C . GLU A 1 137 ? -33.787 6.239 53.528 1.00 95.81 137 GLU A C 1
ATOM 1092 O O . GLU A 1 137 ? -34.479 6.403 54.535 1.00 95.81 137 GLU A O 1
ATOM 1097 N N . LEU A 1 138 ? -33.487 5.022 53.065 1.00 94.06 138 LEU A N 1
ATOM 1098 C CA . LEU A 1 138 ? -33.937 3.788 53.713 1.00 94.06 138 LEU A CA 1
ATOM 1099 C C . LEU A 1 138 ? -33.450 3.697 55.160 1.00 94.06 138 LEU A C 1
ATOM 1101 O O . LEU A 1 138 ? -34.227 3.345 56.052 1.00 94.06 138 LEU A O 1
ATOM 1105 N N . LYS A 1 139 ? -32.188 4.054 55.423 1.00 92.75 139 LYS A N 1
ATOM 1106 C CA . LYS A 1 139 ? -31.642 4.079 56.784 1.00 92.75 139 LYS A CA 1
ATOM 1107 C C . LYS A 1 139 ? -32.373 5.098 57.661 1.00 92.75 139 LYS A C 1
ATOM 1109 O O . LYS A 1 139 ? -32.831 4.745 58.746 1.00 92.75 139 LYS A O 1
ATOM 1114 N N . ARG A 1 140 ? -32.581 6.323 57.165 1.00 92.06 140 ARG A N 1
ATOM 1115 C CA . ARG A 1 140 ? -33.344 7.367 57.874 1.00 92.06 140 ARG A CA 1
ATOM 1116 C C . ARG A 1 140 ? -34.791 6.945 58.138 1.00 92.06 140 ARG A C 1
ATOM 1118 O O . ARG A 1 140 ? -35.319 7.207 59.216 1.00 92.06 140 ARG A O 1
ATOM 1125 N N . ALA A 1 141 ? -35.441 6.285 57.181 1.00 86.31 141 ALA A N 1
ATOM 1126 C CA . ALA A 1 141 ? -36.802 5.780 57.335 1.00 86.31 141 ALA A CA 1
ATOM 1127 C C . ALA A 1 141 ? -36.886 4.681 58.408 1.00 86.31 141 ALA A C 1
ATOM 1129 O O . ALA A 1 141 ? -37.818 4.690 59.213 1.00 86.31 141 ALA A O 1
ATOM 1130 N N . ARG A 1 142 ? -35.898 3.777 58.474 1.00 83.31 142 ARG A N 1
ATOM 1131 C CA . ARG A 1 142 ? -35.789 2.767 59.542 1.00 83.31 142 ARG A CA 1
ATOM 1132 C C . ARG A 1 142 ? -35.571 3.406 60.912 1.00 83.31 142 ARG A C 1
ATOM 1134 O O . ARG A 1 142 ? -36.280 3.061 61.850 1.00 83.31 142 ARG A O 1
ATOM 1141 N N . GLU A 1 143 ? -34.672 4.382 61.019 1.00 85.06 143 GLU A N 1
ATOM 1142 C CA . GLU A 1 143 ? -34.427 5.115 62.271 1.00 85.06 143 GLU A CA 1
ATOM 1143 C C . GLU A 1 143 ? -35.679 5.863 62.760 1.00 85.06 143 GLU A C 1
ATOM 1145 O O . GLU A 1 143 ? -35.979 5.852 63.954 1.00 85.06 143 GLU A O 1
ATOM 1150 N N . ARG A 1 144 ? -36.461 6.466 61.851 1.00 81.38 144 ARG A N 1
ATOM 1151 C CA . ARG A 1 144 ? -37.753 7.091 62.196 1.00 81.38 144 ARG A CA 1
ATOM 1152 C C . ARG A 1 144 ? -38.769 6.075 62.717 1.00 81.38 144 ARG A C 1
ATOM 1154 O O . ARG A 1 144 ? -39.501 6.399 63.644 1.00 81.38 144 ARG A O 1
ATOM 1161 N N . ARG A 1 145 ? -38.806 4.861 62.153 1.00 73.94 145 ARG A N 1
ATOM 1162 C CA . ARG A 1 145 ? -39.684 3.783 62.640 1.00 73.94 145 ARG A CA 1
ATOM 1163 C C . ARG A 1 145 ? -39.260 3.284 64.023 1.00 73.94 145 ARG A C 1
ATOM 1165 O O . ARG A 1 145 ? -40.119 3.148 64.883 1.00 73.94 145 ARG A O 1
ATOM 1172 N N . MET A 1 146 ? -37.961 3.102 64.276 1.00 66.94 146 MET A N 1
ATOM 1173 C CA . MET A 1 146 ? -37.476 2.652 65.592 1.00 66.94 146 MET A CA 1
ATOM 1174 C C . MET A 1 146 ? -37.760 3.653 66.721 1.00 66.94 146 MET A C 1
ATOM 1176 O O . MET A 1 146 ? -38.055 3.244 67.837 1.00 66.94 146 MET A O 1
ATOM 1180 N N . LYS A 1 147 ? -37.731 4.965 66.446 1.00 66.44 147 LYS A N 1
ATOM 1181 C CA . LYS A 1 147 ? -38.069 5.992 67.451 1.00 66.44 147 LYS A CA 1
ATOM 1182 C C . LYS A 1 147 ? -39.555 6.018 67.842 1.00 66.44 147 LYS A C 1
ATOM 1184 O O . LYS A 1 147 ? -39.908 6.730 68.775 1.00 66.44 147 LYS A O 1
ATOM 1189 N N . SER A 1 148 ? -40.425 5.273 67.153 1.00 59.03 148 SER A N 1
ATOM 1190 C CA . SER A 1 148 ? -41.881 5.352 67.326 1.00 59.03 148 SER A CA 1
ATOM 1191 C C . SER A 1 148 ? -42.454 4.534 68.496 1.00 59.03 148 SER A C 1
ATOM 1193 O O . SER A 1 148 ? -43.673 4.506 68.654 1.00 59.03 148 SER A O 1
ATOM 1195 N N . GLY A 1 149 ? -41.636 3.903 69.339 1.00 62.38 149 GLY A N 1
ATOM 1196 C CA . GLY A 1 149 ? -42.131 3.318 70.586 1.00 62.38 149 GLY A CA 1
ATOM 1197 C C . GLY A 1 149 ? -41.259 2.183 71.087 1.00 62.38 149 GLY A C 1
ATOM 1198 O O . GLY A 1 149 ? -41.323 1.075 70.565 1.00 62.38 149 GLY A O 1
ATOM 1199 N N . THR A 1 150 ? -40.466 2.464 72.115 1.00 62.47 150 THR A N 1
ATOM 1200 C CA . THR A 1 150 ? -39.919 1.437 73.000 1.00 62.47 150 THR A CA 1
ATOM 1201 C C . THR A 1 150 ? -40.985 1.122 74.036 1.00 62.47 150 THR A C 1
ATOM 1203 O O . THR A 1 150 ? -41.357 1.991 74.826 1.00 62.47 150 THR A O 1
ATOM 1206 N N . ILE A 1 151 ? -41.509 -0.098 74.010 1.00 71.62 151 ILE A N 1
ATOM 1207 C CA . ILE A 1 151 ? -42.374 -0.602 75.075 1.00 71.62 151 ILE A CA 1
ATOM 1208 C C . ILE A 1 151 ? -41.483 -1.434 75.987 1.00 71.62 151 ILE A C 1
ATOM 1210 O O . ILE A 1 151 ? -40.929 -2.433 75.535 1.00 71.62 151 ILE A O 1
ATOM 1214 N N . ASN A 1 152 ? -41.341 -1.000 77.238 1.00 74.56 152 ASN A N 1
ATOM 1215 C CA . ASN A 1 152 ? -40.659 -1.773 78.269 1.00 74.56 152 ASN A CA 1
ATOM 1216 C C . ASN A 1 152 ? -41.578 -2.907 78.713 1.00 74.56 152 ASN A C 1
ATOM 1218 O O . ASN A 1 152 ? -42.714 -2.669 79.135 1.00 74.56 152 ASN A O 1
ATOM 1222 N N . ILE A 1 153 ? -41.094 -4.139 78.593 1.00 79.75 153 ILE A N 1
ATOM 1223 C CA . ILE A 1 153 ? -41.852 -5.341 78.932 1.00 79.75 153 ILE A CA 1
ATOM 1224 C C . ILE A 1 153 ? -41.191 -5.992 80.143 1.00 79.75 153 ILE A C 1
ATOM 1226 O O . ILE A 1 153 ? -40.035 -6.404 80.074 1.00 79.75 153 ILE A O 1
ATOM 1230 N N . SER A 1 154 ? -41.937 -6.085 81.245 1.00 79.75 154 SER A N 1
ATOM 1231 C CA . SER A 1 154 ? -41.461 -6.610 82.531 1.00 79.75 154 SER A CA 1
ATOM 1232 C C . SER A 1 154 ? -41.796 -8.086 82.775 1.00 79.75 154 SER A C 1
ATOM 1234 O O . SER A 1 154 ? -41.328 -8.650 83.758 1.00 79.75 154 SER A O 1
ATOM 1236 N N . SER A 1 155 ? -42.604 -8.722 81.916 1.00 82.69 155 SER A N 1
ATOM 1237 C CA . SER A 1 155 ? -42.976 -10.136 82.063 1.00 82.69 155 SER A CA 1
ATOM 1238 C C . SER A 1 155 ? -43.057 -10.877 80.725 1.00 82.69 155 SER A C 1
ATOM 1240 O O . SER A 1 155 ? -43.431 -10.302 79.699 1.00 82.69 155 SER A O 1
ATOM 1242 N N . VAL A 1 156 ? -42.766 -12.181 80.746 1.00 81.12 156 VAL A N 1
ATOM 1243 C CA . VAL A 1 156 ? -42.824 -13.069 79.569 1.00 81.12 156 VAL A CA 1
ATOM 1244 C C . VAL A 1 156 ? -44.250 -13.186 79.007 1.00 81.12 156 VAL A C 1
ATOM 1246 O O . VAL A 1 156 ? -44.437 -13.236 77.791 1.00 81.12 156 VAL A O 1
ATOM 1249 N N . ALA A 1 157 ? -45.272 -13.164 79.870 1.00 83.25 157 ALA A N 1
ATOM 1250 C CA . ALA A 1 157 ? -46.674 -13.200 79.448 1.00 83.25 157 ALA A CA 1
ATOM 1251 C C . ALA A 1 157 ? -47.046 -11.958 78.619 1.00 83.25 157 ALA A C 1
ATOM 1253 O O . ALA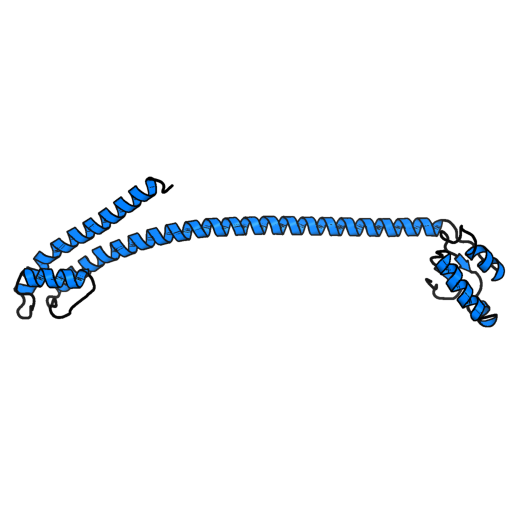 A 1 157 ? -47.601 -12.080 77.527 1.00 83.25 157 ALA A O 1
ATOM 1254 N N . SER A 1 158 ? -46.638 -10.771 79.081 1.00 84.31 158 SER A N 1
ATOM 1255 C CA . SER A 1 158 ? -46.846 -9.515 78.352 1.00 84.31 158 SER A CA 1
ATOM 1256 C C . SER A 1 158 ? -46.083 -9.473 77.026 1.00 84.31 158 SER A C 1
ATOM 1258 O O . SER A 1 158 ? -46.574 -8.885 76.064 1.00 84.31 158 SER A O 1
ATOM 1260 N N . LEU A 1 159 ? -44.909 -10.116 76.942 1.00 85.00 159 LEU A N 1
ATOM 1261 C CA . LEU A 1 159 ? -44.148 -10.217 75.693 1.00 85.00 159 LEU A CA 1
ATOM 1262 C C . LEU A 1 159 ? -44.929 -10.982 74.624 1.00 85.00 159 LEU A C 1
ATOM 1264 O O . LEU A 1 159 ? -45.037 -10.509 73.495 1.00 85.00 159 LEU A O 1
ATOM 1268 N N . ARG A 1 160 ? -45.512 -12.130 74.980 1.00 86.75 160 ARG A N 1
ATOM 1269 C CA . ARG A 1 160 ? -46.319 -12.931 74.051 1.00 86.75 160 ARG A CA 1
ATOM 1270 C C . ARG A 1 160 ? -47.552 -12.165 73.562 1.00 86.75 160 ARG A C 1
ATOM 1272 O O . ARG A 1 160 ? -47.831 -12.170 72.364 1.00 86.75 160 ARG A O 1
ATOM 1279 N N . ASP A 1 161 ? -48.250 -11.471 74.456 1.00 87.94 161 ASP A N 1
ATOM 1280 C CA . ASP A 1 161 ? -49.431 -10.675 74.094 1.00 87.94 161 ASP A CA 1
ATOM 1281 C C . ASP A 1 161 ? -49.076 -9.512 73.159 1.00 87.94 161 ASP A C 1
ATOM 1283 O O . ASP A 1 161 ? -49.796 -9.228 72.199 1.00 87.94 161 ASP A O 1
ATOM 1287 N N . ILE A 1 162 ? -47.929 -8.869 73.394 1.00 86.12 162 ILE A N 1
ATOM 1288 C CA . ILE A 1 162 ? -47.432 -7.798 72.533 1.00 86.12 162 ILE A CA 1
ATOM 1289 C C . ILE A 1 162 ? -47.004 -8.351 71.176 1.00 86.12 162 ILE A C 1
ATOM 1291 O O . ILE A 1 162 ? -47.393 -7.767 70.175 1.00 86.12 162 ILE A O 1
ATOM 1295 N N . VAL A 1 163 ? -46.279 -9.472 71.106 1.00 86.75 163 VAL A N 1
ATOM 1296 C CA . VAL A 1 163 ? -45.861 -10.095 69.832 1.00 86.75 163 VAL A CA 1
ATOM 1297 C C . VAL A 1 163 ? -47.069 -10.430 68.949 1.00 86.75 163 VAL A C 1
ATOM 1299 O O . VAL A 1 163 ? -47.030 -10.166 67.748 1.00 86.75 163 VAL A O 1
ATOM 1302 N N . ARG A 1 164 ? -48.166 -10.910 69.548 1.00 87.94 164 ARG A N 1
ATOM 1303 C CA . ARG A 1 164 ? -49.432 -11.219 68.856 1.00 87.94 164 ARG A CA 1
ATOM 1304 C C . ARG A 1 164 ? -50.243 -9.993 68.442 1.00 87.94 164 ARG A C 1
ATOM 1306 O O . ARG A 1 164 ? -51.172 -10.114 67.645 1.00 87.94 164 ARG A O 1
ATOM 1313 N N . SER A 1 165 ? -49.939 -8.819 68.988 1.00 84.06 165 SER A N 1
ATOM 1314 C CA . SER A 1 165 ? -50.638 -7.590 68.626 1.00 84.06 165 SER A CA 1
ATOM 1315 C C . SER A 1 165 ? -50.261 -7.162 67.204 1.00 84.06 165 SER A C 1
ATOM 1317 O O . SER A 1 165 ? -49.077 -7.115 66.882 1.00 84.06 165 SER A O 1
ATOM 1319 N N . PRO A 1 166 ? -51.212 -6.722 66.359 1.00 79.88 166 PRO A N 1
ATOM 1320 C CA . PRO A 1 166 ? -50.914 -6.238 65.003 1.00 79.88 166 PRO A CA 1
ATOM 1321 C C . PRO A 1 166 ? -49.977 -5.014 64.981 1.00 79.88 166 PRO A C 1
ATOM 1323 O O . PRO A 1 166 ? -49.420 -4.657 63.939 1.00 79.88 166 PRO A O 1
ATOM 1326 N N . VAL A 1 167 ? -49.789 -4.360 66.132 1.00 76.94 167 VAL A N 1
ATOM 1327 C CA . VAL A 1 167 ? -48.902 -3.205 66.309 1.00 76.94 167 VAL A CA 1
ATOM 1328 C C . VAL A 1 167 ? -47.423 -3.623 66.424 1.00 76.94 167 VAL A C 1
ATOM 1330 O O . VAL A 1 167 ? -46.540 -2.815 66.130 1.00 76.94 167 VAL A O 1
ATOM 1333 N N . SER A 1 168 ? -47.135 -4.884 66.773 1.00 73.88 168 SER A N 1
ATOM 1334 C CA . SER A 1 168 ? -45.776 -5.408 66.999 1.00 73.88 168 SER A CA 1
ATOM 1335 C C . SER A 1 168 ? -44.897 -5.375 65.750 1.00 73.88 168 SER A C 1
ATOM 1337 O O . SER A 1 168 ? -43.716 -5.048 65.836 1.00 73.88 168 SER A O 1
ATOM 1339 N N . SER A 1 169 ? -45.505 -5.569 64.576 1.00 69.75 169 SER A N 1
ATOM 1340 C CA . SER A 1 169 ? -44.866 -5.477 63.254 1.00 69.75 169 SER A CA 1
ATOM 1341 C C . SER A 1 169 ? -44.181 -4.130 62.965 1.00 69.75 169 SER A C 1
ATOM 1343 O O . SER A 1 169 ? -43.435 -3.992 61.994 1.00 69.75 169 SER A O 1
ATOM 1345 N N . LYS A 1 170 ? -44.446 -3.096 63.776 1.00 68.62 170 LYS A N 1
ATOM 1346 C CA . LYS A 1 170 ? -43.917 -1.735 63.599 1.00 68.62 170 LYS A CA 1
ATOM 1347 C C . LYS A 1 170 ? -43.045 -1.251 64.757 1.00 68.62 170 LYS A C 1
ATOM 1349 O O . LYS A 1 170 ? -42.581 -0.113 64.693 1.00 68.62 170 LYS A O 1
ATOM 1354 N N . MET A 1 171 ? -42.825 -2.063 65.790 1.00 68.25 171 MET A N 1
ATOM 1355 C CA . MET A 1 171 ? -42.170 -1.639 67.031 1.00 68.25 171 MET A CA 1
ATOM 1356 C C . MET A 1 171 ? -40.902 -2.445 67.318 1.00 68.25 171 MET A C 1
ATOM 1358 O O . MET A 1 171 ? -40.800 -3.620 66.973 1.00 68.25 171 MET A O 1
ATOM 1362 N N . ALA A 1 172 ? -39.926 -1.795 67.951 1.00 68.06 172 ALA A N 1
ATOM 1363 C CA . ALA A 1 172 ? -38.769 -2.471 68.523 1.00 68.06 172 ALA A CA 1
ATOM 1364 C C . ALA A 1 172 ? -39.101 -2.824 69.976 1.00 68.06 172 ALA A C 1
ATOM 1366 O O . ALA A 1 172 ? -39.405 -1.937 70.776 1.00 68.06 172 ALA A O 1
ATOM 1367 N N . LEU A 1 173 ? -39.071 -4.115 70.308 1.00 73.81 173 LEU A N 1
ATOM 1368 C CA . LEU A 1 173 ? -39.376 -4.585 71.656 1.00 73.81 173 LEU A CA 1
ATOM 1369 C C . LEU A 1 173 ? -38.084 -4.635 72.473 1.00 73.81 173 LEU A C 1
ATOM 1371 O O . LEU A 1 173 ? -37.128 -5.318 72.095 1.00 73.81 173 LEU A O 1
ATOM 1375 N N . VAL A 1 174 ? -38.061 -3.899 73.583 1.00 74.62 174 VAL A N 1
ATOM 1376 C CA . VAL A 1 174 ? -36.961 -3.909 74.551 1.00 74.62 174 VAL A CA 1
ATOM 1377 C C . VAL A 1 174 ? -37.487 -4.572 75.818 1.00 74.62 174 VAL A C 1
ATOM 1379 O O . VAL A 1 174 ? -38.422 -4.086 76.451 1.00 74.62 174 VAL A O 1
ATOM 1382 N N . CYS A 1 175 ? -36.934 -5.734 76.137 1.00 76.25 175 CYS A N 1
ATOM 1383 C CA . CYS A 1 175 ? -37.323 -6.538 77.286 1.00 76.25 175 CYS A CA 1
ATOM 1384 C C . CYS A 1 175 ? -36.368 -6.246 78.447 1.00 76.25 175 CYS A C 1
ATOM 1386 O O . CYS A 1 175 ? -35.149 -6.318 78.277 1.00 76.25 175 CYS A O 1
ATOM 1388 N N . ASP A 1 176 ? -36.919 -5.938 79.622 1.00 74.94 176 ASP A N 1
ATOM 1389 C CA . ASP A 1 176 ? -36.128 -5.540 80.796 1.00 74.94 176 ASP A CA 1
ATOM 1390 C C . ASP A 1 176 ? -35.555 -6.732 81.586 1.00 74.94 176 ASP A C 1
ATOM 1392 O O . ASP A 1 176 ? -34.779 -6.531 82.519 1.00 74.94 176 ASP A O 1
ATOM 1396 N N . PHE A 1 177 ? -35.904 -7.964 81.212 1.00 75.62 177 PHE A N 1
ATOM 1397 C CA . PHE A 1 177 ? -35.464 -9.206 81.857 1.00 75.62 177 PHE A CA 1
ATOM 1398 C C . PHE A 1 177 ? -34.346 -9.914 81.072 1.00 75.62 177 PHE A C 1
ATOM 1400 O O . PHE A 1 177 ? -34.151 -9.656 79.877 1.00 75.62 177 PHE A O 1
ATOM 1407 N N . LEU A 1 178 ? -33.593 -10.788 81.751 1.00 73.75 178 LEU A N 1
ATOM 1408 C CA . LEU A 1 178 ? -32.458 -11.511 81.172 1.00 73.75 178 LEU A CA 1
ATOM 1409 C C . LEU A 1 178 ? -32.951 -12.641 80.259 1.00 73.75 178 LEU A C 1
ATOM 1411 O O . LEU A 1 178 ? -33.953 -13.300 80.532 1.00 73.75 178 LEU A O 1
ATOM 1415 N N . LEU A 1 179 ? -32.221 -12.892 79.168 1.00 72.31 179 LEU A N 1
ATOM 1416 C CA . LEU A 1 179 ? -32.537 -13.983 78.237 1.00 72.31 179 LEU A CA 1
ATOM 1417 C C . LEU A 1 179 ? -32.485 -15.357 78.933 1.00 72.31 179 LEU A C 1
ATOM 1419 O O . LEU A 1 179 ? -33.276 -16.245 78.612 1.00 72.31 179 LEU A O 1
ATOM 1423 N N . ASP A 1 180 ? -31.584 -15.504 79.908 1.00 72.88 180 ASP A N 1
ATOM 1424 C CA . ASP A 1 180 ? -31.402 -16.730 80.688 1.00 72.88 180 ASP A CA 1
ATOM 1425 C C . ASP A 1 180 ? -32.658 -17.109 81.482 1.00 72.88 180 ASP A C 1
ATOM 1427 O O . ASP A 1 180 ? -32.951 -18.297 81.610 1.00 72.88 180 ASP A O 1
ATOM 1431 N N . ASP A 1 181 ? -33.454 -16.129 81.923 1.00 69.25 181 ASP A N 1
ATOM 1432 C CA . ASP A 1 181 ? -34.696 -16.380 82.662 1.00 69.25 181 ASP A CA 1
ATOM 1433 C C . ASP A 1 181 ? -35.724 -17.121 81.784 1.00 69.25 181 ASP A C 1
ATOM 1435 O O . ASP A 1 181 ? -36.387 -18.053 82.236 1.00 69.25 181 ASP A O 1
ATOM 1439 N N . ILE A 1 182 ? -35.799 -16.786 80.490 1.00 67.75 182 ILE A N 1
ATOM 1440 C CA . ILE A 1 182 ? -36.710 -17.444 79.534 1.00 67.75 182 ILE A CA 1
ATOM 1441 C C . ILE A 1 182 ? -36.233 -18.859 79.204 1.00 67.75 182 ILE A C 1
ATOM 1443 O O . ILE A 1 182 ? -37.036 -19.793 79.141 1.00 67.75 182 ILE A O 1
ATOM 1447 N N . TYR A 1 183 ? -34.928 -19.019 78.958 1.00 71.56 183 TYR A N 1
ATOM 1448 C CA . TYR A 1 183 ? -34.355 -20.325 78.625 1.00 71.56 183 TYR A CA 1
ATOM 1449 C C . TYR A 1 183 ? -34.465 -21.307 79.790 1.00 71.56 183 TYR A C 1
ATOM 1451 O O . TYR A 1 183 ? -34.702 -22.492 79.550 1.00 71.56 183 TYR A O 1
ATOM 1459 N N . CYS A 1 184 ? -34.321 -20.826 81.029 1.00 70.25 184 CYS A N 1
ATOM 1460 C CA . CYS A 1 184 ? -34.475 -21.648 82.225 1.00 70.25 184 CYS A CA 1
ATOM 1461 C C . CYS A 1 184 ? -35.924 -22.091 82.448 1.00 70.25 184 CYS A C 1
ATOM 1463 O O . CYS A 1 184 ? -36.141 -23.210 82.909 1.00 70.25 184 CYS A O 1
ATOM 1465 N N . GLU A 1 185 ? -36.911 -21.252 82.117 1.00 70.69 185 GLU A N 1
ATOM 1466 C CA . GLU A 1 185 ? -38.320 -21.624 82.256 1.00 70.69 185 GLU A CA 1
ATOM 1467 C C . GLU A 1 185 ? -38.759 -22.645 81.202 1.00 70.69 185 GLU A C 1
ATOM 1469 O O . GLU A 1 185 ? -39.377 -23.651 81.561 1.00 70.69 185 GLU A O 1
ATOM 1474 N N . ASN A 1 186 ? -38.483 -22.404 79.911 1.00 78.81 186 ASN A N 1
ATOM 1475 C CA . ASN A 1 186 ? -38.887 -23.320 78.841 1.00 78.81 186 ASN A CA 1
ATOM 1476 C C . ASN A 1 186 ? -38.235 -22.991 77.475 1.00 78.81 186 ASN A C 1
ATOM 1478 O O . ASN A 1 186 ? -38.647 -22.057 76.782 1.00 78.81 186 ASN A O 1
ATOM 1482 N N . ALA A 1 187 ? -37.278 -23.808 77.024 1.00 81.50 187 ALA A N 1
ATOM 1483 C CA . ALA A 1 187 ? -36.637 -23.648 75.712 1.00 81.50 187 ALA A CA 1
ATOM 1484 C C . ALA A 1 187 ? -37.628 -23.732 74.526 1.00 81.50 187 ALA A C 1
ATOM 1486 O O . ALA A 1 187 ? -37.475 -23.010 73.533 1.00 81.50 187 ALA A O 1
ATOM 1487 N N . ASP A 1 188 ? -38.681 -24.549 74.641 1.00 85.19 188 ASP A N 1
ATOM 1488 C CA . ASP A 1 188 ? -39.700 -24.688 73.594 1.00 85.19 188 ASP A CA 1
ATOM 1489 C C . ASP A 1 188 ? -40.515 -23.399 73.451 1.00 85.19 188 ASP A C 1
ATOM 1491 O O . ASP A 1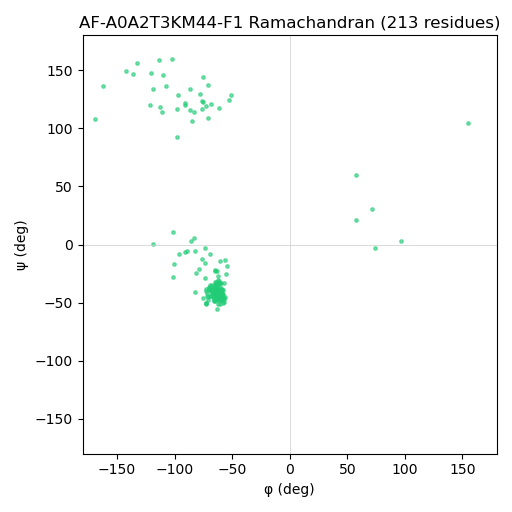 188 ? -40.866 -22.989 72.341 1.00 85.19 188 ASP A O 1
ATOM 1495 N N . LEU A 1 189 ? -40.751 -22.700 74.564 1.00 82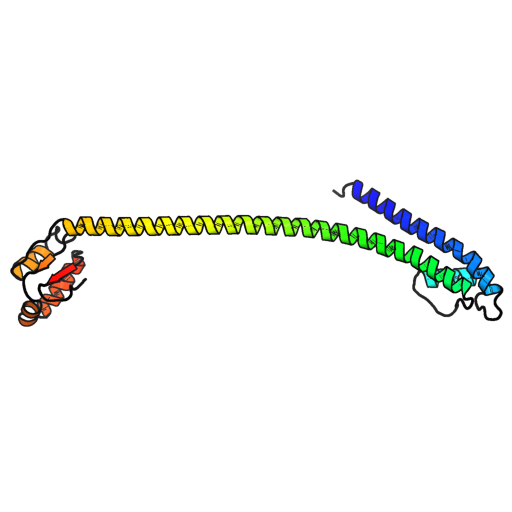.44 189 LEU A N 1
ATOM 1496 C CA . LEU A 1 189 ? -41.473 -21.432 74.582 1.00 82.44 189 LEU A CA 1
ATOM 1497 C C . LEU A 1 189 ? -40.719 -20.342 73.815 1.00 82.44 189 LEU A C 1
ATOM 1499 O O . LEU A 1 189 ? -41.346 -19.591 73.068 1.00 82.44 189 LEU A O 1
ATOM 1503 N N . TRP A 1 190 ? -39.389 -20.288 73.939 1.00 82.12 190 TRP A N 1
ATOM 1504 C CA . TRP A 1 190 ? -38.565 -19.354 73.171 1.00 82.12 190 TRP A CA 1
ATOM 1505 C C . TRP A 1 190 ? -38.615 -19.643 71.670 1.00 82.12 190 TRP A C 1
ATOM 1507 O O . TRP A 1 190 ? -38.788 -18.725 70.867 1.00 82.12 190 TRP A O 1
ATOM 1517 N N . SER A 1 191 ? -38.520 -20.915 71.277 1.00 83.81 191 SER A N 1
ATOM 1518 C CA . SER A 1 191 ? -38.604 -21.302 69.864 1.00 83.81 191 SER A CA 1
ATOM 1519 C C . SER A 1 191 ? -39.963 -20.943 69.246 1.00 83.81 191 SER A C 1
ATOM 1521 O O . SER A 1 191 ? -40.015 -20.385 68.147 1.00 83.81 191 SER A O 1
ATOM 1523 N N . SER A 1 192 ? -41.053 -21.165 69.991 1.00 87.75 192 SER A N 1
ATOM 1524 C CA . SER A 1 192 ? -42.412 -20.790 69.597 1.00 87.75 192 SER A CA 1
ATOM 1525 C C . SER A 1 192 ? -42.566 -19.274 69.486 1.00 87.75 192 SER A C 1
ATOM 1527 O O . SER A 1 192 ? -43.097 -18.795 68.487 1.00 87.75 192 SER A O 1
ATOM 1529 N N . LEU A 1 193 ? -42.045 -18.512 70.452 1.00 84.81 193 LEU A N 1
ATOM 1530 C CA . LEU A 1 193 ? -42.091 -17.050 70.428 1.00 84.81 193 LEU A CA 1
ATOM 1531 C C . LEU A 1 193 ? -41.279 -16.477 69.258 1.00 84.81 193 LEU A C 1
ATOM 1533 O O . LEU A 1 193 ? -41.725 -15.544 68.599 1.00 84.81 193 LEU A O 1
ATOM 1537 N N . LYS A 1 194 ? -40.107 -17.051 68.966 1.00 84.81 194 LYS A N 1
ATOM 1538 C CA . LYS A 1 194 ? -39.279 -16.682 67.813 1.00 84.81 194 LYS A CA 1
ATOM 1539 C C . LYS A 1 194 ? -40.029 -16.897 66.499 1.00 84.81 194 LYS A C 1
ATOM 1541 O O . LYS A 1 194 ? -40.027 -16.005 65.656 1.00 84.81 194 LYS A O 1
ATOM 1546 N N . HIS A 1 195 ? -40.681 -18.045 66.336 1.00 87.38 195 HIS A N 1
ATOM 1547 C CA . HIS A 1 195 ? -41.490 -18.324 65.150 1.00 87.38 195 HIS A CA 1
ATOM 1548 C C . HIS A 1 195 ? -42.647 -17.325 65.012 1.00 87.38 195 HIS A C 1
ATOM 1550 O O . HIS A 1 195 ? -42.816 -16.710 63.963 1.00 87.38 195 HIS A O 1
ATOM 1556 N N . GLU A 1 196 ? -43.381 -17.096 66.102 1.00 88.00 196 GLU A N 1
ATOM 1557 C CA . GLU A 1 196 ? -44.530 -16.188 66.150 1.00 88.00 196 GLU A CA 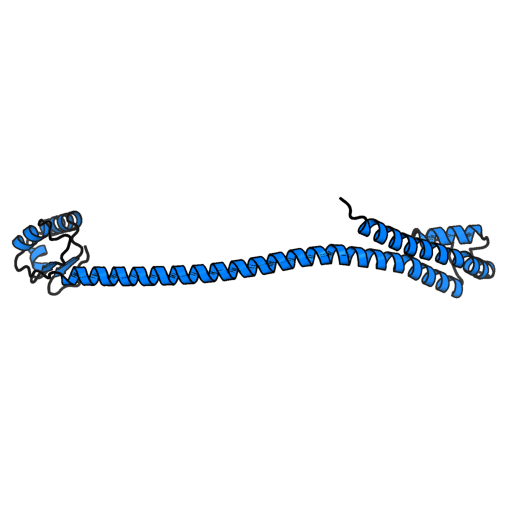1
ATOM 1558 C C . GLU A 1 196 ? -44.106 -14.728 65.888 1.00 88.00 196 GLU A C 1
ATOM 1560 O O . GLU A 1 196 ? -44.804 -13.981 65.207 1.00 88.00 196 GLU A O 1
ATOM 1565 N N . ALA A 1 197 ? -42.925 -14.320 66.353 1.00 83.00 197 ALA A N 1
ATOM 1566 C CA . ALA A 1 197 ? -42.351 -13.005 66.084 1.00 83.00 197 ALA A CA 1
ATOM 1567 C C . ALA A 1 197 ? -41.967 -12.821 64.604 1.00 83.00 197 ALA A C 1
ATOM 1569 O O . ALA A 1 197 ? -42.231 -11.759 64.039 1.00 83.00 197 ALA A O 1
ATOM 1570 N N . VAL A 1 198 ? -41.405 -13.848 63.956 1.00 83.94 198 VAL A N 1
ATOM 1571 C CA . VAL A 1 198 ? -41.087 -13.824 62.516 1.00 83.94 198 VAL A CA 1
ATOM 1572 C C . VAL A 1 198 ? -42.364 -13.776 61.674 1.00 83.94 198 VAL A C 1
ATOM 1574 O O . VAL A 1 198 ? -42.456 -12.957 60.759 1.00 83.94 198 VAL A O 1
ATOM 1577 N N . GLU A 1 199 ? -43.374 -14.585 62.006 1.00 87.56 199 GLU A N 1
ATOM 1578 C CA . GLU A 1 199 ? -44.670 -14.587 61.309 1.00 87.56 199 GLU A CA 1
ATOM 1579 C C . GLU A 1 199 ? -45.397 -13.241 61.420 1.00 87.56 199 GLU A C 1
ATOM 1581 O O . GLU A 1 199 ? -45.991 -12.776 60.447 1.00 87.56 199 GLU A O 1
ATOM 1586 N N . ASN A 1 200 ? -45.302 -12.579 62.576 1.00 83.25 200 ASN A N 1
ATOM 1587 C CA . ASN A 1 200 ? -45.904 -11.264 62.804 1.00 83.25 200 ASN A CA 1
ATOM 1588 C C . ASN A 1 200 ? -45.013 -10.086 62.354 1.00 83.25 200 ASN A C 1
ATOM 1590 O O . ASN A 1 200 ? -45.398 -8.926 62.509 1.00 83.25 200 ASN A O 1
ATOM 1594 N N . GLY A 1 201 ? -43.841 -10.348 61.763 1.00 75.50 201 GLY A N 1
ATOM 1595 C CA . GLY A 1 201 ? -42.964 -9.317 61.201 1.00 75.50 201 GLY A CA 1
ATOM 1596 C C . GLY A 1 201 ? -42.258 -8.440 62.242 1.00 75.50 201 GLY A C 1
ATOM 1597 O O . GLY A 1 201 ? -42.003 -7.264 61.978 1.00 75.50 201 GLY A O 1
ATOM 1598 N N . VAL A 1 202 ? -41.958 -8.976 63.426 1.00 78.56 202 VAL A N 1
ATOM 1599 C CA . VAL A 1 202 ? -41.180 -8.292 64.469 1.00 78.56 202 VAL A CA 1
ATOM 1600 C C . VAL A 1 202 ? -39.697 -8.316 64.090 1.00 78.56 202 VAL A C 1
ATOM 1602 O O . VAL A 1 202 ? -39.078 -9.372 64.007 1.00 78.56 202 VAL A O 1
ATOM 1605 N N . TYR A 1 203 ? -39.112 -7.138 63.865 1.00 68.19 203 TYR A N 1
ATOM 1606 C CA . TYR A 1 203 ? -37.765 -7.010 63.285 1.00 68.19 203 TYR A CA 1
ATOM 1607 C C . TYR A 1 203 ? -36.610 -7.194 64.282 1.00 68.19 203 TYR A C 1
ATOM 1609 O O . TYR A 1 203 ? -35.488 -7.485 63.870 1.00 68.19 203 TYR A O 1
ATOM 1617 N N . SER A 1 204 ? -36.835 -6.964 65.578 1.00 76.44 204 SER A N 1
ATOM 1618 C CA . SER A 1 204 ? -35.788 -7.086 66.599 1.00 76.44 204 SER A CA 1
ATOM 1619 C C . SER A 1 204 ? -36.377 -7.193 68.002 1.00 76.44 204 SER A C 1
ATOM 1621 O O . SER A 1 204 ? -37.250 -6.393 68.354 1.00 76.44 204 SER A O 1
ATOM 1623 N N . ILE A 1 205 ? -35.835 -8.101 68.816 1.00 76.81 205 ILE A N 1
ATOM 1624 C CA . ILE A 1 205 ? -36.106 -8.187 70.255 1.00 76.81 205 ILE A CA 1
ATOM 1625 C C . ILE A 1 205 ? -34.766 -8.041 70.980 1.00 76.81 205 ILE A C 1
ATOM 1627 O O . ILE A 1 205 ? -33.841 -8.823 70.758 1.00 76.81 205 ILE A O 1
ATOM 1631 N N . SER A 1 206 ? -34.641 -7.018 71.822 1.00 77.81 206 SER A N 1
ATOM 1632 C CA . SER A 1 206 ? -33.436 -6.789 72.626 1.00 77.81 206 SER A CA 1
ATOM 1633 C C . SER A 1 206 ? -33.714 -7.113 74.088 1.00 77.81 206 SER A C 1
ATOM 1635 O O . SER A 1 206 ? -34.744 -6.700 74.613 1.00 77.81 206 SER A O 1
ATOM 1637 N N . PHE A 1 207 ? -32.781 -7.800 74.745 1.00 79.75 207 PHE A N 1
ATOM 1638 C CA . PHE A 1 207 ? -32.843 -8.137 76.170 1.00 79.75 207 PHE A CA 1
ATOM 1639 C C . PHE A 1 207 ? -31.794 -7.344 76.941 1.00 79.75 207 PHE A C 1
ATOM 1641 O O . PHE A 1 207 ? -30.705 -7.076 76.422 1.00 79.75 207 PHE A O 1
ATOM 1648 N N . ASN A 1 208 ? -32.109 -6.970 78.177 1.00 71.75 208 ASN A N 1
ATOM 1649 C CA . ASN A 1 208 ? -31.177 -6.263 79.044 1.00 71.75 208 ASN A CA 1
ATOM 1650 C C . ASN A 1 208 ? -30.017 -7.203 79.429 1.00 71.75 208 ASN A C 1
ATOM 1652 O O . ASN A 1 208 ? -30.250 -8.274 79.976 1.00 71.75 208 ASN A O 1
ATOM 1656 N N . GLY A 1 209 ? -28.770 -6.833 79.111 1.00 67.31 209 GLY A N 1
ATOM 1657 C CA . GLY A 1 209 ? -27.572 -7.621 79.452 1.00 67.31 209 GLY A CA 1
ATOM 1658 C C . GLY A 1 209 ? -27.018 -8.560 78.366 1.00 67.31 209 GLY A C 1
ATOM 1659 O O . GLY A 1 209 ? -26.016 -9.225 78.619 1.00 67.31 209 GLY A O 1
ATOM 1660 N N . GLY A 1 210 ? -27.591 -8.591 77.156 1.00 55.81 210 GLY A N 1
ATOM 1661 C CA . GLY A 1 210 ? -27.108 -9.425 76.043 1.00 55.81 210 GLY A CA 1
ATOM 1662 C C . GLY A 1 210 ? -26.980 -8.679 74.710 1.00 55.81 210 GLY A C 1
ATOM 1663 O O . GLY A 1 210 ? -27.638 -7.666 74.479 1.00 55.81 210 GLY A O 1
ATOM 1664 N N . VAL A 1 211 ? -26.125 -9.185 73.810 1.00 48.56 211 VAL A N 1
ATOM 1665 C CA . VAL A 1 211 ? -26.021 -8.705 72.419 1.00 48.56 211 VAL A CA 1
ATOM 1666 C C . VAL A 1 211 ? -27.372 -8.945 71.739 1.00 48.56 211 VAL A C 1
ATOM 1668 O O . VAL A 1 211 ? -27.813 -10.088 71.650 1.00 48.56 211 VAL A O 1
ATOM 1671 N N . GLY A 1 212 ? -28.049 -7.874 71.312 1.00 50.50 212 GLY A N 1
ATOM 1672 C CA . GLY A 1 212 ? -29.402 -7.946 70.756 1.00 50.50 212 GLY A CA 1
ATOM 1673 C C . GLY A 1 212 ? -29.524 -8.992 69.645 1.00 50.50 212 GLY A C 1
ATOM 1674 O O . GLY A 1 212 ? -28.738 -8.998 68.696 1.00 50.50 212 GLY A O 1
ATOM 1675 N N . VAL A 1 213 ? -30.516 -9.875 69.765 1.00 53.81 213 VAL A N 1
ATOM 1676 C CA . VAL A 1 213 ? -30.802 -10.892 68.752 1.00 53.81 213 VAL A CA 1
ATOM 1677 C C . VAL A 1 213 ? -31.693 -10.247 67.695 1.00 53.81 213 VAL A C 1
ATOM 1679 O O . VAL A 1 213 ? -32.873 -9.978 67.921 1.00 53.81 213 VAL A O 1
ATOM 1682 N N . VAL A 1 214 ? -31.113 -9.968 66.530 1.00 53.19 214 VAL A N 1
ATOM 1683 C CA . VAL A 1 214 ? -31.901 -9.699 65.322 1.00 53.19 214 VAL A CA 1
ATOM 1684 C C . VAL A 1 214 ? -32.478 -11.045 64.882 1.00 53.19 214 VAL A C 1
ATOM 1686 O O . VAL A 1 214 ? -31.715 -11.995 64.691 1.00 53.19 214 VAL A O 1
ATOM 1689 N N . LEU A 1 215 ? -33.809 -11.142 64.848 1.00 55.12 215 LEU A N 1
ATOM 1690 C CA . LEU A 1 215 ? -34.541 -12.369 64.522 1.00 55.12 215 LEU A CA 1
ATOM 1691 C C . LEU A 1 215 ? -34.374 -12.781 63.058 1.00 55.12 215 LEU A C 1
ATOM 1693 O O . LEU A 1 215 ? -34.331 -11.879 62.190 1.00 55.12 215 LEU A O 1
#

Foldseek 3Di:
DPPVVVVVVVVVLVVQLVVLVVVLVVLLVVLLVQQCPDPPRPNNDSVSSVVCSCCLLVVVCPVPGDRPGPVSVVSSVVSNCSNVVSVCVVVVVVCCVVVVVVVVVVVVVVVVVVVVVVVVVVVVVVVVVVVVVVVVVVVVVLVVLAVPDEDEDADPVVLQVLLPDLCQLRYEYEYAADPVVVVVVDPVSVVVSVVSNVVSNRQWYHYPPDDTDGD

InterPro domains:
  IPR013099 Potassium channel domain [PF07885] (24-90)

Sequence (215 aa):
MISGKKIKDFKFRFKIIFVCYLISFAFVIPVYYLESSSPDGNITTYQDALFFWFGTLSTIGYGNLTANNPVSQLLIVIAFLLTRGAVFVTIGIATYKVMGNRTKESLSAEDRMLGIENELKNFRSVIMDCQRDHNVELKRARERRMKSGTINISSVASLRDIVRSPVSSKMALVCDFLLDDIYCENADLWSSLKHEAVENGVYSISFNGGVGVVL

Organism: NCBI:txid318456

Nearest PDB structures (foldseek):
  2a79-assembly1_B  TM=7.210E-01  e=2.379E-03  Rattus norvegicus
  3ifx-assembly1_A  TM=7.774E-01  e=3.575E-03  Streptomyces lividans
  7siz-assembly1_B  TM=6.601E-01  e=4.257E-03  Rattus norvegicus
  7e8e-assembly1_D  TM=5.063E-01  e=6.036E-03  Homo sapiens
  8vt9-assembly1_A  TM=6.456E-01  e=5.508E-02  Spirochaeta thermophila

Radius of gyration: 49.67 Å; Cα contacts (8 Å, |Δi|>4): 185; chains: 1; bounding box: 84×37×118 Å